Protein AF-A0A2D6XGC0-F1 (afdb_monomer_lite)

Radius of gyration: 31.21 Å; chains: 1; bounding box: 76×70×122 Å

Structure (mmCIF, N/CA/C/O backbone):
data_AF-A0A2D6XGC0-F1
#
_entry.id   AF-A0A2D6XGC0-F1
#
loop_
_atom_site.group_PDB
_atom_site.id
_atom_site.type_symbol
_atom_site.label_atom_id
_atom_site.label_alt_id
_atom_site.label_comp_id
_atom_site.label_asym_id
_atom_site.label_entity_id
_atom_site.label_seq_id
_atom_site.pdbx_PDB_ins_code
_atom_site.Cartn_x
_atom_site.Cartn_y
_atom_site.Cartn_z
_atom_site.occupancy
_atom_site.B_iso_or_equiv
_atom_site.auth_seq_id
_atom_site.auth_comp_id
_atom_site.auth_asym_id
_atom_site.auth_atom_id
_atom_site.pdbx_PDB_model_num
ATOM 1 N N . MET A 1 1 ? 50.510 -50.631 72.182 1.00 45.16 1 MET A N 1
ATOM 2 C CA . MET A 1 1 ? 51.479 -50.352 71.102 1.00 45.16 1 MET A CA 1
ATOM 3 C C . MET A 1 1 ? 50.835 -49.389 70.122 1.00 45.16 1 MET A C 1
ATOM 5 O O . MET A 1 1 ? 49.772 -49.672 69.589 1.00 45.16 1 MET A O 1
ATOM 9 N N . THR A 1 2 ? 51.419 -48.205 70.021 1.00 43.03 2 THR A N 1
ATOM 10 C CA . THR A 1 2 ? 50.972 -47.028 69.273 1.00 43.03 2 THR A CA 1
ATOM 11 C C . THR A 1 2 ? 51.269 -47.186 67.782 1.00 43.03 2 THR A C 1
ATOM 13 O O . THR A 1 2 ? 52.421 -47.356 67.404 1.00 43.03 2 THR A O 1
ATOM 16 N N . THR A 1 3 ? 50.252 -47.081 66.923 1.00 43.62 3 THR A N 1
ATOM 17 C CA . THR A 1 3 ? 50.443 -46.947 65.469 1.00 43.62 3 THR A CA 1
ATOM 18 C C . THR A 1 3 ? 49.833 -45.635 64.992 1.00 43.62 3 THR A C 1
ATOM 20 O O . THR A 1 3 ? 48.620 -45.513 64.808 1.00 43.62 3 THR A O 1
ATOM 23 N N . THR A 1 4 ? 50.692 -44.638 64.816 1.00 44.06 4 THR A N 1
ATOM 24 C CA . THR A 1 4 ? 50.413 -43.355 64.169 1.00 44.06 4 THR A CA 1
ATOM 25 C C . THR A 1 4 ? 50.235 -43.565 62.662 1.00 44.06 4 THR A C 1
ATOM 27 O O . THR A 1 4 ? 51.137 -44.037 61.976 1.00 44.06 4 THR A O 1
ATOM 30 N N . LYS A 1 5 ? 49.057 -43.217 62.129 1.00 50.34 5 LYS A N 1
ATOM 31 C CA . LYS A 1 5 ? 48.794 -43.169 60.682 1.00 50.34 5 LYS A CA 1
ATOM 32 C C . LYS A 1 5 ? 49.251 -41.823 60.119 1.00 50.34 5 LYS A C 1
ATOM 34 O O . LYS A 1 5 ? 48.672 -40.786 60.438 1.00 50.34 5 LYS A O 1
ATOM 39 N N . THR A 1 6 ? 50.257 -41.849 59.254 1.00 49.75 6 THR A N 1
ATOM 40 C CA . THR A 1 6 ? 50.740 -40.693 58.489 1.00 49.75 6 THR A CA 1
ATOM 41 C C . THR A 1 6 ? 49.714 -40.312 57.415 1.00 49.75 6 THR A C 1
ATOM 43 O O . THR A 1 6 ? 49.338 -41.133 56.579 1.00 49.75 6 THR A O 1
ATOM 46 N N . LYS A 1 7 ? 49.225 -39.067 57.441 1.00 52.75 7 LYS A N 1
ATOM 47 C CA . LYS A 1 7 ? 48.278 -38.517 56.457 1.00 52.75 7 LYS A CA 1
ATOM 48 C C . LYS A 1 7 ? 49.059 -38.047 55.223 1.00 52.75 7 LYS A C 1
ATOM 50 O O . LYS A 1 7 ? 49.840 -37.107 55.321 1.00 52.75 7 LYS A O 1
ATOM 55 N N . ALA A 1 8 ? 48.846 -38.681 54.071 1.00 54.97 8 ALA A N 1
ATOM 56 C CA . ALA A 1 8 ? 49.398 -38.225 52.796 1.00 54.97 8 ALA A CA 1
ATOM 57 C C . ALA A 1 8 ? 48.696 -36.931 52.339 1.00 54.97 8 ALA A C 1
ATOM 59 O O . ALA A 1 8 ? 47.469 -36.879 52.226 1.00 54.97 8 ALA A O 1
ATOM 60 N N . THR A 1 9 ? 49.468 -35.877 52.081 1.00 54.06 9 THR A N 1
ATOM 61 C CA . THR A 1 9 ? 48.987 -34.612 51.517 1.00 54.06 9 THR A CA 1
ATOM 62 C C . THR A 1 9 ? 48.781 -34.756 50.009 1.00 54.06 9 THR A C 1
ATOM 64 O O . THR A 1 9 ? 49.693 -35.068 49.250 1.00 54.06 9 THR A O 1
ATOM 67 N N . LYS A 1 10 ? 47.541 -34.540 49.560 1.00 60.25 10 LYS A N 1
ATOM 68 C CA . LYS A 1 10 ? 47.146 -34.577 48.148 1.00 60.25 10 LYS A CA 1
ATOM 69 C C . LYS A 1 10 ? 47.634 -33.290 47.468 1.00 60.25 10 LYS A C 1
ATOM 71 O O . LYS A 1 10 ? 47.170 -32.206 47.818 1.00 60.25 10 LYS A O 1
ATOM 76 N N . ALA A 1 11 ? 48.567 -33.395 46.522 1.00 60.25 11 ALA A N 1
ATOM 77 C CA . ALA A 1 11 ? 49.028 -32.253 45.734 1.00 60.25 11 ALA A CA 1
ATOM 78 C C . ALA A 1 11 ? 47.857 -31.648 44.931 1.00 60.25 11 ALA A C 1
ATOM 80 O O . ALA A 1 11 ? 47.147 -32.359 44.217 1.00 60.25 11 ALA A O 1
ATOM 81 N N . LYS A 1 12 ? 47.630 -30.334 45.069 1.00 62.88 12 LYS A N 1
ATOM 82 C CA . LYS A 1 12 ? 46.646 -29.583 44.272 1.00 62.88 12 LYS A CA 1
ATOM 83 C C . LYS A 1 12 ? 47.135 -29.506 42.824 1.00 62.88 12 LYS A C 1
ATOM 85 O O . LYS A 1 12 ? 48.212 -28.979 42.569 1.00 62.88 12 LYS A O 1
ATOM 90 N N . ALA A 1 13 ? 46.332 -30.010 41.888 1.00 67.31 13 ALA A N 1
ATOM 91 C CA . ALA A 1 13 ? 46.584 -29.862 40.459 1.00 67.31 13 ALA A CA 1
ATOM 92 C C . ALA A 1 13 ? 46.574 -28.375 40.060 1.00 67.31 13 ALA A C 1
ATOM 94 O O . ALA A 1 13 ? 45.700 -27.620 40.492 1.00 67.31 13 ALA A O 1
ATOM 95 N N . ALA A 1 14 ? 47.545 -27.969 39.240 1.00 68.56 14 ALA A N 1
ATOM 96 C CA . ALA A 1 14 ? 47.633 -26.613 38.711 1.00 68.56 14 ALA A CA 1
ATOM 97 C C . ALA A 1 14 ? 46.398 -26.278 37.845 1.00 68.56 14 ALA A C 1
ATOM 99 O O . ALA A 1 14 ? 45.913 -27.146 37.109 1.00 68.56 14 ALA A O 1
ATOM 100 N N . PRO A 1 15 ? 45.870 -25.042 37.912 1.00 67.50 15 PRO A N 1
ATOM 101 C CA . PRO A 1 15 ? 44.736 -24.635 37.094 1.00 67.50 15 PRO A CA 1
ATOM 102 C C . PRO A 1 15 ? 45.113 -24.682 35.609 1.00 67.50 15 PRO A C 1
ATOM 104 O O . PRO A 1 15 ? 46.134 -24.130 35.199 1.00 67.50 15 PRO A O 1
ATOM 107 N N . LYS A 1 16 ? 44.279 -25.347 34.799 1.00 70.06 16 LYS A N 1
ATOM 108 C CA . LYS A 1 16 ? 44.441 -25.374 33.339 1.00 70.06 16 LYS A CA 1
ATOM 109 C C . LYS A 1 16 ? 44.426 -23.937 32.793 1.00 70.06 16 LYS A C 1
ATOM 111 O O . LYS A 1 16 ? 43.600 -23.140 33.250 1.00 70.06 16 LYS A O 1
ATOM 1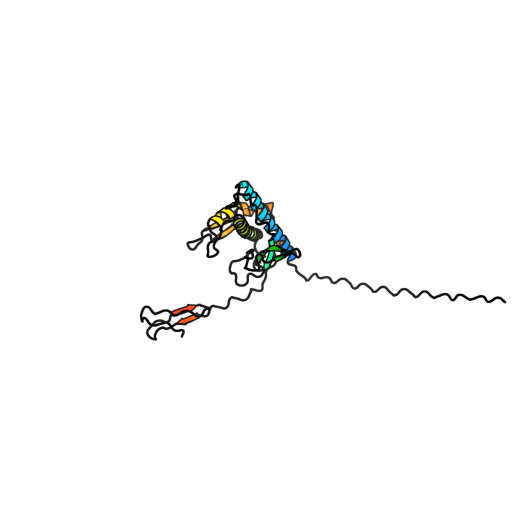16 N N . PRO A 1 17 ? 45.288 -23.599 31.819 1.00 65.81 17 PRO A N 1
ATOM 117 C CA . PRO A 1 17 ? 45.276 -22.280 31.203 1.00 65.81 17 PRO A CA 1
ATOM 118 C C . PRO A 1 17 ? 43.902 -22.030 30.577 1.00 65.81 17 PRO A C 1
ATOM 120 O O . PRO A 1 17 ? 43.392 -22.860 29.822 1.00 65.81 17 PRO A O 1
ATOM 123 N N . LYS A 1 18 ? 43.281 -20.898 30.931 1.00 68.19 18 LYS A N 1
ATOM 124 C CA . LYS A 1 18 ? 42.022 -20.461 30.321 1.00 68.19 18 LYS A CA 1
ATOM 125 C C . LYS A 1 18 ? 42.261 -20.317 28.819 1.00 68.19 18 LYS A C 1
ATOM 127 O O . LYS A 1 18 ? 43.183 -19.608 28.417 1.00 68.19 18 LYS A O 1
ATOM 132 N N . ALA A 1 19 ? 41.456 -21.004 28.010 1.00 72.69 19 ALA A N 1
ATOM 133 C CA . ALA A 1 19 ? 41.487 -20.841 26.564 1.00 72.69 19 ALA A CA 1
ATOM 134 C C . ALA A 1 19 ? 41.319 -19.350 26.240 1.00 72.69 19 ALA A C 1
ATOM 136 O O . ALA A 1 19 ? 40.398 -18.705 26.746 1.00 72.69 19 ALA A O 1
ATOM 137 N N . LYS A 1 20 ? 42.241 -18.795 25.447 1.00 71.56 20 LYS A N 1
ATOM 138 C CA . LYS A 1 20 ? 42.105 -17.438 24.912 1.00 71.56 20 LYS A CA 1
ATOM 139 C C . LYS A 1 20 ? 40.799 -17.409 24.120 1.00 71.56 20 LYS A C 1
ATOM 141 O O . LYS A 1 20 ? 40.641 -18.212 23.203 1.00 71.56 20 LYS A O 1
ATOM 146 N N . ALA A 1 21 ? 39.869 -16.537 24.507 1.00 74.12 21 ALA A N 1
ATOM 147 C CA . ALA A 1 21 ? 38.656 -16.318 23.735 1.00 74.12 21 ALA A CA 1
ATOM 148 C C . ALA A 1 21 ? 39.063 -15.946 22.303 1.00 74.12 21 ALA A C 1
ATOM 150 O O . ALA A 1 21 ? 39.943 -15.102 22.108 1.00 74.12 21 ALA A O 1
ATOM 151 N N . LEU A 1 22 ? 38.482 -16.634 21.321 1.00 74.25 22 LEU A N 1
ATOM 152 C CA . LEU A 1 22 ? 38.643 -16.249 19.926 1.00 74.25 22 LEU A CA 1
ATOM 153 C C . LEU A 1 22 ? 38.037 -14.849 19.754 1.00 74.25 22 LEU A C 1
ATOM 155 O O . LEU A 1 22 ? 37.005 -14.574 20.371 1.00 74.25 22 LEU A O 1
ATOM 159 N N . PRO A 1 23 ? 38.671 -13.961 18.972 1.00 74.31 23 PRO A N 1
ATOM 160 C CA . PRO A 1 23 ? 38.089 -12.660 18.680 1.00 74.31 23 PRO A CA 1
ATOM 161 C C . PRO A 1 23 ? 36.720 -12.863 18.030 1.00 74.31 23 PRO A C 1
ATOM 163 O O . PRO A 1 23 ? 36.556 -13.753 17.190 1.00 74.31 23 PRO A O 1
ATOM 166 N N . GLU A 1 24 ? 35.738 -12.066 18.447 1.00 73.81 24 GLU A N 1
ATOM 167 C CA . GLU A 1 24 ? 34.411 -12.129 17.848 1.00 73.81 24 GLU A CA 1
ATOM 168 C C . GLU A 1 24 ? 34.501 -11.783 16.354 1.00 73.81 24 GLU A C 1
ATOM 170 O O . GLU A 1 24 ? 35.229 -10.858 15.976 1.00 73.81 24 GLU A O 1
ATOM 175 N N . PRO A 1 25 ? 33.810 -12.535 15.483 1.00 73.25 25 PRO A N 1
ATOM 176 C CA . PRO A 1 25 ? 33.772 -12.220 14.066 1.00 73.25 25 PRO A CA 1
ATOM 177 C C . PRO A 1 25 ? 33.086 -10.867 13.851 1.00 73.25 25 PRO A C 1
ATOM 179 O O . PRO A 1 25 ? 31.955 -10.652 14.280 1.00 73.25 25 PRO A O 1
ATOM 182 N N . VAL A 1 26 ? 33.779 -9.965 13.159 1.00 69.81 26 VAL A N 1
ATOM 183 C CA . VAL A 1 26 ? 33.237 -8.677 12.717 1.00 69.81 26 VAL A CA 1
ATOM 184 C C . VAL A 1 26 ? 32.513 -8.898 11.384 1.00 69.81 26 VAL A C 1
ATOM 186 O O . VAL A 1 26 ? 33.123 -9.350 10.416 1.00 69.81 26 VAL A O 1
ATOM 189 N N . PHE A 1 27 ? 31.208 -8.617 11.337 1.00 67.06 27 PHE A N 1
ATOM 190 C CA . PHE A 1 27 ? 30.322 -8.885 10.191 1.00 67.06 27 PHE A CA 1
ATOM 191 C C . PHE A 1 27 ? 29.995 -7.627 9.361 1.00 67.06 27 PHE A C 1
ATOM 193 O O . PHE A 1 27 ? 28.887 -7.493 8.841 1.00 67.06 27 PHE A O 1
ATOM 200 N N . ASP A 1 28 ? 30.948 -6.706 9.197 1.00 71.69 28 ASP A N 1
ATOM 201 C CA . ASP A 1 28 ? 30.733 -5.400 8.537 1.00 71.69 28 ASP A CA 1
ATOM 202 C C . ASP A 1 28 ? 30.390 -5.486 7.031 1.00 71.69 28 ASP A C 1
ATOM 204 O O . ASP A 1 28 ? 30.170 -4.473 6.372 1.00 71.69 28 ASP A O 1
ATOM 208 N N . ASN A 1 29 ? 30.332 -6.690 6.455 1.00 77.12 29 ASN A N 1
ATOM 209 C CA . ASN A 1 29 ? 30.007 -6.937 5.050 1.00 77.12 29 ASN A CA 1
ATOM 210 C C . ASN A 1 29 ? 28.587 -7.493 4.818 1.00 77.12 29 ASN A C 1
ATOM 212 O O . ASN A 1 29 ? 28.267 -7.877 3.690 1.00 77.12 29 ASN A O 1
ATOM 216 N N . ILE A 1 30 ? 27.741 -7.557 5.852 1.00 80.25 30 ILE A N 1
ATOM 217 C CA . ILE A 1 30 ? 26.352 -8.020 5.742 1.00 80.25 30 ILE A CA 1
ATOM 218 C C . ILE A 1 30 ? 25.408 -6.814 5.735 1.00 80.25 30 ILE A C 1
ATOM 220 O O . ILE A 1 30 ? 25.328 -6.063 6.702 1.00 80.25 30 ILE A O 1
ATOM 224 N N . ALA A 1 31 ? 24.641 -6.658 4.656 1.00 83.75 31 ALA A N 1
ATOM 225 C CA . ALA A 1 31 ? 23.538 -5.701 4.595 1.00 83.75 31 ALA A CA 1
ATOM 226 C C . ALA A 1 31 ? 22.222 -6.352 5.051 1.00 83.75 31 ALA A C 1
ATOM 228 O O . ALA A 1 31 ? 21.993 -7.542 4.823 1.00 83.75 31 ALA A O 1
ATOM 229 N N . SER A 1 32 ? 21.335 -5.560 5.656 1.00 87.88 32 SER A N 1
ATOM 230 C CA . SER A 1 32 ? 20.034 -6.013 6.156 1.00 87.88 32 SER A CA 1
ATOM 231 C C . SER A 1 32 ? 18.905 -5.147 5.609 1.00 87.88 32 SER A C 1
ATOM 233 O O . SER A 1 32 ? 19.034 -3.931 5.523 1.00 87.88 32 SER A O 1
ATOM 235 N N . LEU A 1 33 ? 17.770 -5.775 5.293 1.00 90.88 33 LEU A N 1
ATOM 236 C CA . LEU A 1 33 ? 16.530 -5.068 4.962 1.00 90.88 33 LEU A CA 1
ATOM 237 C C . LEU A 1 33 ? 15.744 -4.629 6.205 1.00 90.88 33 LEU A C 1
ATOM 239 O O . LEU A 1 33 ? 14.710 -3.986 6.053 1.00 90.88 33 LEU A O 1
ATOM 243 N N . ALA A 1 34 ? 16.197 -4.959 7.420 1.00 92.38 34 ALA A N 1
ATOM 244 C CA . ALA A 1 34 ? 15.493 -4.587 8.649 1.00 92.38 34 ALA A CA 1
ATOM 245 C C . ALA A 1 34 ? 15.197 -3.074 8.743 1.00 92.38 34 ALA A C 1
ATOM 247 O O . ALA A 1 34 ? 14.039 -2.738 8.981 1.00 92.38 34 ALA A O 1
ATOM 248 N N . PRO A 1 35 ? 16.139 -2.156 8.432 1.00 92.88 35 PRO A N 1
ATOM 249 C CA . PRO A 1 35 ? 15.834 -0.724 8.437 1.00 92.88 35 PRO A CA 1
ATOM 250 C C . PRO A 1 35 ? 14.732 -0.336 7.440 1.00 92.88 35 PRO A C 1
ATOM 252 O O . PRO A 1 35 ? 13.864 0.471 7.767 1.00 92.88 35 PRO A O 1
ATOM 255 N N . ALA A 1 36 ? 14.722 -0.943 6.247 1.00 93.56 36 ALA A N 1
ATOM 256 C CA . ALA A 1 36 ? 13.680 -0.712 5.247 1.00 93.56 36 ALA A CA 1
ATOM 257 C C . ALA A 1 36 ? 12.311 -1.200 5.741 1.00 93.56 36 ALA A C 1
ATOM 259 O O . ALA A 1 36 ? 11.305 -0.514 5.570 1.00 93.56 36 ALA A O 1
ATOM 260 N N . HIS A 1 37 ? 12.271 -2.369 6.388 1.00 94.69 37 HIS A N 1
ATOM 261 C CA . HIS A 1 37 ? 11.054 -2.889 7.008 1.00 94.69 37 HIS A CA 1
ATOM 262 C C . HIS A 1 37 ? 10.530 -1.963 8.109 1.00 94.69 37 HIS A C 1
ATOM 264 O O . HIS A 1 37 ? 9.334 -1.679 8.120 1.00 94.69 37 HIS A O 1
ATOM 270 N N . ASP A 1 38 ? 11.397 -1.460 8.990 1.00 95.50 38 ASP A N 1
ATOM 271 C CA . ASP A 1 38 ? 11.002 -0.541 10.064 1.00 95.50 38 ASP A CA 1
ATOM 272 C C . ASP A 1 38 ? 10.386 0.748 9.508 1.00 95.50 38 ASP A C 1
ATOM 274 O O . ASP A 1 38 ? 9.372 1.238 10.016 1.00 95.50 38 ASP A O 1
ATOM 278 N N . GLU A 1 39 ? 10.963 1.280 8.430 1.00 96.44 39 GLU A N 1
ATOM 279 C CA . GLU A 1 39 ? 10.442 2.482 7.786 1.00 96.44 39 GLU A CA 1
ATOM 280 C C . GLU A 1 39 ? 9.096 2.220 7.094 1.00 96.44 39 GLU A C 1
ATOM 282 O O . GLU A 1 39 ? 8.159 3.001 7.252 1.00 96.44 39 GLU A O 1
ATOM 287 N N . ILE A 1 40 ? 8.936 1.075 6.425 1.00 96.38 40 ILE A N 1
ATOM 288 C CA . ILE A 1 40 ? 7.647 0.653 5.857 1.00 96.38 40 ILE A CA 1
ATOM 289 C C . ILE A 1 40 ? 6.581 0.488 6.955 1.00 96.38 40 ILE A C 1
ATOM 291 O O . ILE A 1 40 ? 5.438 0.912 6.775 1.00 96.38 40 ILE A O 1
ATOM 295 N N . VAL A 1 41 ? 6.931 -0.086 8.113 1.00 96.94 41 VAL A N 1
ATOM 296 C CA . VAL A 1 41 ? 6.016 -0.183 9.266 1.00 96.94 41 VAL A CA 1
ATOM 297 C C . VAL A 1 41 ? 5.568 1.209 9.714 1.00 96.94 41 VAL A C 1
ATOM 299 O O . VAL A 1 41 ? 4.377 1.411 9.968 1.00 96.94 41 VAL A O 1
ATOM 302 N N . ARG A 1 42 ? 6.487 2.182 9.789 1.00 97.69 42 ARG A N 1
ATOM 303 C CA . ARG A 1 42 ? 6.136 3.577 10.095 1.00 97.69 42 ARG A CA 1
ATOM 304 C C . ARG A 1 42 ? 5.175 4.158 9.053 1.00 97.69 42 ARG A C 1
ATOM 306 O O . ARG A 1 42 ? 4.197 4.784 9.453 1.00 97.69 42 ARG A O 1
ATOM 313 N N . MET A 1 43 ? 5.402 3.926 7.758 1.00 97.44 43 MET A N 1
ATOM 314 C CA . MET A 1 43 ? 4.518 4.415 6.685 1.00 97.44 43 MET A CA 1
ATOM 315 C C . MET A 1 43 ? 3.101 3.851 6.798 1.00 97.44 43 MET A C 1
ATOM 317 O O . MET A 1 43 ? 2.128 4.591 6.674 1.00 97.44 43 MET A O 1
ATOM 321 N N . ILE A 1 44 ? 2.972 2.550 7.071 1.00 96.62 44 ILE A N 1
ATOM 322 C CA . ILE A 1 44 ? 1.667 1.900 7.252 1.00 96.62 44 ILE A CA 1
ATOM 323 C C . ILE A 1 44 ? 0.942 2.487 8.470 1.00 96.62 44 ILE A C 1
ATOM 325 O O . ILE A 1 44 ? -0.247 2.779 8.394 1.00 96.62 44 ILE A O 1
ATOM 329 N N . ARG A 1 45 ? 1.649 2.716 9.585 1.00 96.06 45 ARG A N 1
ATOM 330 C CA . ARG A 1 45 ? 1.067 3.372 10.769 1.00 96.06 45 ARG A CA 1
ATOM 331 C C . ARG A 1 45 ? 0.595 4.789 10.466 1.00 96.06 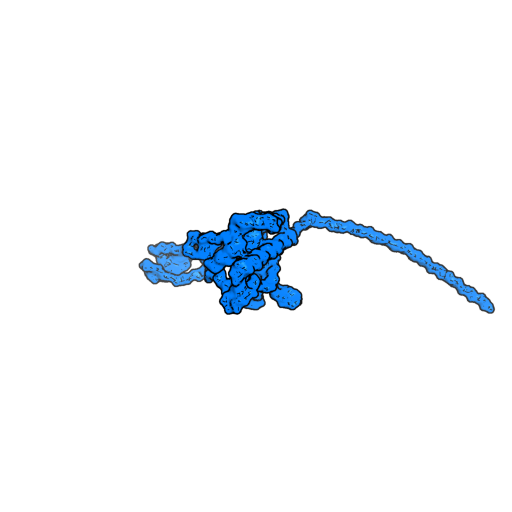45 ARG A C 1
ATOM 333 O O . ARG A 1 45 ? -0.494 5.156 10.885 1.00 96.06 45 ARG A O 1
ATOM 340 N N . PHE A 1 46 ? 1.386 5.560 9.722 1.00 97.69 46 PHE A N 1
ATOM 341 C CA . PHE A 1 46 ? 0.990 6.897 9.289 1.00 97.69 46 PHE A CA 1
ATOM 342 C C . PHE A 1 46 ? -0.281 6.856 8.432 1.00 97.69 46 PHE A C 1
ATOM 344 O O . PHE A 1 46 ? -1.209 7.616 8.681 1.00 97.69 46 PHE A O 1
ATOM 351 N N . ALA A 1 47 ? -0.380 5.910 7.495 1.00 96.81 47 ALA A N 1
ATOM 352 C CA . ALA A 1 47 ? -1.596 5.714 6.711 1.00 96.81 47 ALA A CA 1
ATOM 353 C C . ALA A 1 47 ? -2.827 5.393 7.582 1.00 96.81 47 ALA A C 1
ATOM 355 O O . ALA A 1 47 ? -3.911 5.896 7.300 1.00 96.81 47 ALA A O 1
ATOM 356 N N . TYR A 1 48 ? -2.673 4.613 8.656 1.00 94.88 48 TYR A N 1
ATOM 357 C CA . TYR A 1 48 ? -3.770 4.341 9.592 1.00 94.88 48 TYR A CA 1
ATOM 358 C C . TYR A 1 48 ? -4.183 5.553 10.431 1.00 94.88 48 TYR A C 1
ATOM 360 O O . TYR A 1 48 ? -5.373 5.728 10.676 1.00 94.88 48 TYR A O 1
ATOM 368 N N . ILE A 1 49 ? -3.243 6.427 10.800 1.00 95.19 49 ILE A N 1
ATOM 369 C CA . ILE A 1 49 ? -3.572 7.713 11.438 1.00 95.19 49 ILE A CA 1
ATOM 370 C C . ILE A 1 49 ? -4.466 8.543 10.505 1.00 95.19 49 ILE A C 1
ATOM 372 O O . ILE A 1 49 ? -5.502 9.043 10.934 1.00 95.19 49 ILE A O 1
ATOM 376 N N . LEU A 1 50 ? -4.130 8.615 9.210 1.00 96.19 50 LEU A N 1
ATOM 377 C CA . LEU A 1 50 ? -4.964 9.315 8.224 1.00 96.19 50 LEU A CA 1
ATOM 378 C C . LEU A 1 50 ? -6.362 8.691 8.092 1.00 96.19 50 LEU A C 1
ATOM 380 O O . LEU A 1 50 ? -7.342 9.415 7.936 1.00 96.19 50 LEU A O 1
ATOM 384 N N . VAL A 1 51 ? -6.468 7.359 8.156 1.00 94.94 51 VAL A N 1
ATOM 385 C CA . VAL A 1 51 ? -7.762 6.654 8.157 1.00 94.94 51 VAL A CA 1
ATOM 386 C C . VAL A 1 51 ? -8.595 7.026 9.380 1.00 94.94 51 VAL A C 1
ATOM 388 O O . VAL A 1 51 ? -9.791 7.282 9.238 1.00 94.94 51 VAL A O 1
ATOM 391 N N . GLU A 1 52 ? -7.996 7.058 10.569 1.00 92.50 52 GLU A N 1
ATOM 392 C CA . GLU A 1 52 ? -8.691 7.419 11.807 1.00 92.50 52 GLU A CA 1
ATOM 393 C C . GLU A 1 52 ? -9.203 8.863 11.751 1.00 92.50 52 GLU A C 1
ATOM 395 O O . GLU A 1 52 ? -10.403 9.099 11.919 1.00 92.50 52 GLU A O 1
ATOM 400 N N . GLU A 1 53 ? -8.333 9.807 11.389 1.00 94.38 53 GLU A N 1
ATOM 401 C CA . GLU A 1 53 ? -8.690 11.217 11.218 1.00 94.38 53 GLU A CA 1
ATOM 402 C C . GLU A 1 53 ? -9.808 11.409 10.187 1.00 94.38 53 GLU A C 1
ATOM 404 O O . GLU A 1 53 ? -10.780 12.120 10.445 1.00 94.38 53 GLU A O 1
ATOM 409 N N . ALA A 1 54 ? -9.707 10.751 9.028 1.00 94.44 54 ALA A N 1
ATOM 410 C CA . ALA A 1 54 ? -10.723 10.818 7.984 1.00 94.44 54 ALA A CA 1
ATOM 411 C C . ALA A 1 54 ? -12.050 10.182 8.424 1.00 94.44 54 ALA A C 1
ATOM 413 O O . ALA A 1 54 ? -13.122 10.700 8.099 1.00 94.44 54 ALA A O 1
ATOM 414 N N . THR A 1 55 ? -11.992 9.069 9.163 1.00 91.62 55 THR A N 1
ATOM 415 C CA . THR A 1 55 ? -13.179 8.398 9.708 1.00 91.62 55 THR A CA 1
ATOM 416 C C . THR A 1 55 ? -13.941 9.331 10.637 1.00 91.62 55 THR A C 1
ATOM 418 O O . THR A 1 55 ? -15.165 9.436 10.519 1.00 91.62 55 THR A O 1
ATOM 421 N N . ASP A 1 56 ? -13.229 10.036 11.512 1.00 91.00 56 ASP A N 1
ATOM 422 C CA . ASP A 1 56 ? -13.830 10.952 12.475 1.00 91.00 56 ASP A CA 1
ATOM 423 C C . ASP A 1 56 ? -14.324 12.237 11.808 1.00 91.00 56 ASP A C 1
ATOM 425 O O . ASP A 1 56 ? -15.481 12.622 11.999 1.00 91.00 56 ASP A O 1
ATOM 429 N N . LEU A 1 57 ? -13.504 12.851 10.950 1.00 94.25 57 LEU A N 1
ATOM 430 C CA . LEU A 1 57 ? -13.849 14.081 10.235 1.00 94.25 57 LEU A CA 1
ATOM 431 C C . LEU A 1 57 ? -15.100 13.918 9.362 1.00 94.25 57 LEU A C 1
ATOM 433 O O . LEU A 1 57 ? -15.931 14.824 9.281 1.00 94.25 57 LEU A O 1
ATOM 437 N N . HIS A 1 58 ? -15.243 12.767 8.703 1.00 91.56 58 HIS A N 1
ATOM 438 C CA . HIS A 1 58 ? -16.351 12.497 7.788 1.00 91.56 58 HIS A CA 1
ATOM 439 C C . HIS A 1 58 ? -17.451 11.614 8.394 1.00 91.56 58 HIS A C 1
ATOM 441 O O . HIS A 1 58 ? -18.380 11.238 7.674 1.00 91.56 58 HIS A O 1
ATOM 447 N N . ASN A 1 59 ? -17.375 11.300 9.696 1.00 89.75 59 ASN A N 1
ATOM 448 C CA . ASN A 1 59 ? -18.325 10.441 10.416 1.00 89.75 59 ASN A CA 1
ATOM 449 C C . ASN A 1 59 ? -18.621 9.131 9.656 1.00 89.75 59 ASN A C 1
ATOM 451 O O . ASN A 1 59 ? -19.778 8.750 9.436 1.00 89.75 59 ASN A O 1
ATOM 455 N N . ILE A 1 60 ? -17.560 8.476 9.180 1.00 88.81 60 ILE A N 1
ATOM 456 C CA . ILE A 1 60 ? -17.658 7.310 8.303 1.00 88.81 60 ILE A CA 1
ATOM 457 C C . ILE A 1 60 ? -18.097 6.092 9.116 1.00 88.81 60 ILE A C 1
ATOM 459 O O . ILE A 1 60 ? -17.576 5.794 10.190 1.00 88.81 60 ILE A O 1
ATOM 463 N N . LYS A 1 61 ? -19.073 5.368 8.569 1.00 85.88 61 LYS A N 1
ATOM 464 C CA . LYS A 1 61 ? -19.654 4.159 9.153 1.00 85.88 61 LYS A CA 1
ATOM 465 C C . LYS A 1 61 ? -19.622 3.026 8.138 1.00 85.88 61 LYS A C 1
ATOM 467 O O . LYS A 1 61 ? -19.606 3.264 6.929 1.00 85.88 61 LYS A O 1
ATOM 472 N N . HIS A 1 62 ? -19.628 1.796 8.632 1.00 85.75 62 HIS A N 1
ATOM 473 C CA . HIS A 1 62 ? -19.720 0.607 7.796 1.00 85.75 62 HIS A CA 1
ATOM 474 C C . HIS A 1 62 ? -21.029 0.623 6.990 1.00 85.75 62 HIS A C 1
ATOM 476 O O . HIS A 1 62 ? -22.102 0.844 7.553 1.00 85.75 62 HIS A O 1
ATOM 482 N N . HIS A 1 63 ? -20.961 0.334 5.685 1.00 77.69 63 HIS A N 1
ATOM 483 C CA . HIS A 1 63 ? -22.097 0.512 4.761 1.00 77.69 63 HIS A CA 1
ATOM 484 C C . HIS A 1 63 ? -23.288 -0.397 5.060 1.00 77.69 63 HIS A C 1
ATOM 486 O O . HIS A 1 63 ? -24.429 -0.008 4.842 1.00 77.69 63 HIS A O 1
ATOM 492 N N . VAL A 1 64 ? -23.024 -1.603 5.568 1.00 77.06 64 VAL A N 1
ATOM 493 C CA . VAL A 1 64 ? -24.071 -2.570 5.940 1.00 77.06 64 VAL A CA 1
ATOM 494 C C . VAL A 1 64 ? -24.549 -2.411 7.387 1.00 77.06 64 VAL A C 1
ATOM 496 O O . VAL A 1 64 ? -25.748 -2.330 7.620 1.00 77.06 64 VAL A O 1
ATOM 499 N N . THR A 1 65 ? -23.642 -2.390 8.371 1.00 80.81 65 THR A N 1
ATOM 500 C CA . THR A 1 65 ? -24.020 -2.427 9.795 1.00 80.81 65 THR A CA 1
ATOM 501 C C . THR A 1 65 ? -24.327 -1.053 10.389 1.00 80.81 65 THR A C 1
ATOM 503 O O . THR A 1 65 ? -24.963 -0.975 11.434 1.00 80.81 65 THR A O 1
ATOM 506 N N . GLY A 1 66 ? -23.878 0.039 9.760 1.00 77.88 66 GLY A N 1
ATOM 507 C CA . GLY A 1 66 ? -24.012 1.394 10.305 1.00 77.88 66 GLY A CA 1
ATOM 508 C C . GLY A 1 66 ? -23.134 1.669 11.533 1.00 77.88 66 GLY A C 1
ATOM 509 O O . GLY A 1 66 ? -23.219 2.749 12.120 1.00 77.88 66 GLY A O 1
ATOM 510 N N . GLU A 1 67 ? -22.280 0.723 11.925 1.00 80.25 67 GLU A N 1
ATOM 511 C CA . GLU A 1 67 ? -21.356 0.874 13.047 1.00 80.25 67 GLU A CA 1
ATOM 512 C C . GLU A 1 67 ? -20.112 1.668 12.639 1.00 80.25 67 GLU A C 1
ATOM 514 O O . GLU A 1 67 ? -19.697 1.666 11.474 1.00 80.25 67 GLU A O 1
ATOM 519 N N . ARG A 1 68 ? -19.481 2.336 13.611 1.00 76.44 68 ARG A N 1
ATOM 520 C CA . ARG A 1 68 ? -18.159 2.937 13.409 1.00 76.44 68 ARG A CA 1
ATOM 521 C C . ARG A 1 68 ? -17.137 1.806 13.297 1.00 76.44 68 ARG A C 1
ATOM 523 O O . ARG A 1 68 ? -16.798 1.174 14.294 1.00 76.44 68 ARG A O 1
ATOM 530 N N . VAL A 1 69 ? -16.653 1.565 12.083 1.00 72.31 69 VAL A N 1
ATOM 531 C CA . VAL A 1 69 ? -15.591 0.595 11.801 1.00 72.31 69 VAL A CA 1
ATOM 532 C C . VAL A 1 69 ? -14.381 1.373 11.318 1.00 72.31 69 VAL A C 1
ATOM 534 O O . VAL A 1 69 ? -14.398 1.932 10.227 1.00 72.31 69 VAL A O 1
ATOM 537 N N . LEU A 1 70 ? -13.355 1.432 12.166 1.00 60.53 70 LEU A N 1
ATOM 538 C CA . LEU A 1 70 ? -12.105 2.122 11.854 1.00 60.53 70 LEU A CA 1
ATOM 539 C C . LEU A 1 70 ? -11.281 1.345 10.826 1.00 60.53 70 LEU A C 1
ATOM 541 O O . LEU A 1 70 ? -10.778 1.921 9.873 1.00 60.53 70 LEU A O 1
ATOM 545 N N . GLU A 1 71 ? -11.192 0.025 10.980 1.00 64.38 71 GLU A N 1
ATOM 546 C CA . GLU A 1 71 ? -10.392 -0.824 10.105 1.00 64.38 71 GLU A CA 1
ATOM 547 C C . GLU A 1 71 ? -10.678 -2.310 10.334 1.00 64.38 71 GLU A C 1
ATOM 549 O O . GLU A 1 71 ? -11.242 -2.733 11.348 1.00 64.38 71 GLU A O 1
ATOM 554 N N . ASP A 1 72 ? -10.235 -3.122 9.378 1.00 71.56 72 ASP A N 1
ATOM 555 C CA . ASP A 1 72 ? -10.067 -4.554 9.569 1.00 71.56 72 ASP A CA 1
ATOM 556 C C . ASP A 1 72 ? -8.939 -4.785 10.585 1.00 71.56 72 ASP A C 1
ATOM 558 O O . ASP A 1 72 ? -7.769 -4.604 10.250 1.00 71.56 72 ASP A O 1
ATOM 562 N N . LYS A 1 73 ? -9.308 -5.225 11.798 1.00 72.56 73 LYS A N 1
ATOM 563 C CA . LYS A 1 73 ? -8.425 -5.425 12.967 1.00 72.56 73 LYS A CA 1
ATOM 564 C C . LYS A 1 73 ? -7.257 -6.392 12.744 1.00 72.56 73 LYS A C 1
ATOM 566 O O . LYS A 1 73 ? -6.405 -6.531 13.621 1.00 72.56 73 LYS A O 1
ATOM 571 N N . ARG A 1 74 ? -7.215 -7.105 11.614 1.00 83.31 74 ARG A N 1
ATOM 572 C CA . ARG A 1 74 ? -6.082 -7.971 11.270 1.00 83.31 74 ARG A CA 1
ATOM 573 C C . ARG A 1 74 ? -4.814 -7.141 11.141 1.00 83.31 74 ARG A C 1
ATOM 575 O O . ARG A 1 74 ? -4.727 -6.273 10.266 1.00 83.31 74 ARG A O 1
ATOM 582 N N . ARG A 1 75 ? -3.810 -7.475 11.955 1.00 88.38 75 ARG A N 1
ATOM 583 C CA . ARG A 1 75 ? -2.484 -6.860 11.869 1.00 88.38 75 ARG A CA 1
ATOM 584 C C . ARG A 1 75 ? -1.871 -7.113 10.494 1.00 88.38 75 ARG A C 1
ATOM 586 O O . ARG A 1 75 ? -2.061 -8.172 9.889 1.00 88.38 75 ARG A O 1
ATOM 593 N N . VAL A 1 76 ? -1.118 -6.124 10.025 1.00 91.56 76 VAL A N 1
ATOM 594 C CA . VAL A 1 76 ? -0.442 -6.164 8.729 1.00 91.56 76 VAL A CA 1
ATOM 595 C C . VAL A 1 76 ? 1.016 -6.566 8.909 1.00 91.56 76 VAL A C 1
ATOM 597 O O . VAL A 1 76 ? 1.715 -6.023 9.763 1.00 91.56 76 VAL A O 1
ATOM 600 N N . VAL A 1 77 ? 1.474 -7.501 8.081 1.00 93.19 77 VAL A N 1
ATOM 601 C CA . VAL A 1 77 ? 2.869 -7.936 7.984 1.00 93.19 77 VAL A CA 1
ATOM 602 C C . VAL A 1 77 ? 3.455 -7.353 6.697 1.00 93.19 77 VAL A C 1
ATOM 604 O O . VAL A 1 77 ? 3.133 -7.843 5.609 1.00 93.19 77 VAL A O 1
ATOM 607 N N . PRO A 1 78 ? 4.289 -6.299 6.779 1.00 95.06 78 PRO A N 1
ATOM 608 C CA . PRO A 1 78 ? 4.946 -5.763 5.603 1.00 95.06 78 PRO A CA 1
ATOM 609 C C . PRO A 1 78 ? 6.043 -6.708 5.125 1.0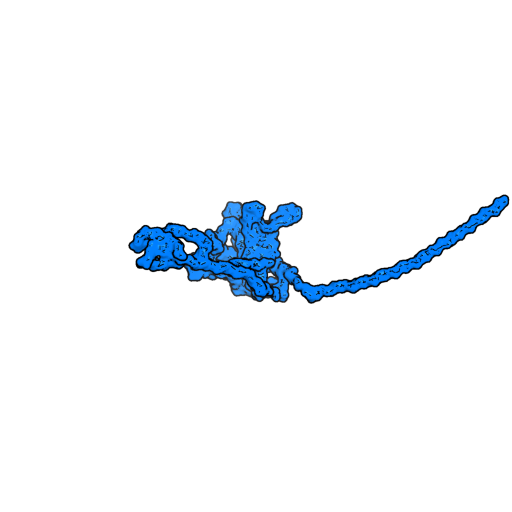0 95.06 78 PRO A C 1
ATOM 611 O O . PRO A 1 78 ? 6.933 -7.092 5.887 1.00 95.06 78 PRO A O 1
ATOM 614 N N . THR A 1 79 ? 6.018 -7.041 3.841 1.00 93.50 79 THR A N 1
ATOM 615 C CA . THR A 1 79 ? 7.054 -7.852 3.200 1.00 93.50 79 THR A CA 1
ATOM 616 C C . THR A 1 79 ? 7.703 -7.095 2.053 1.00 93.50 79 THR A C 1
ATOM 618 O O . THR A 1 79 ? 7.077 -6.261 1.408 1.00 93.50 79 THR A O 1
ATOM 621 N N . ILE A 1 80 ? 8.975 -7.381 1.784 1.00 91.88 80 ILE A N 1
ATOM 622 C CA . ILE A 1 80 ? 9.687 -6.855 0.618 1.00 91.88 80 ILE A CA 1
ATOM 623 C C . ILE A 1 80 ? 9.875 -8.020 -0.348 1.00 91.88 80 ILE A C 1
ATOM 625 O O . ILE A 1 80 ? 10.634 -8.954 -0.084 1.00 91.88 80 ILE A O 1
ATOM 629 N N . GLN A 1 81 ? 9.170 -7.974 -1.473 1.00 88.88 81 GLN A N 1
ATOM 630 C CA . GLN A 1 81 ? 9.109 -9.064 -2.440 1.00 88.88 81 GLN A CA 1
ATOM 631 C C . GLN A 1 81 ? 9.463 -8.571 -3.838 1.00 88.88 81 GLN A C 1
ATOM 633 O O . GLN A 1 81 ? 9.212 -7.432 -4.215 1.00 88.88 81 GLN A O 1
ATOM 638 N N . THR A 1 82 ? 10.025 -9.449 -4.661 1.00 85.75 82 THR A N 1
ATOM 639 C CA . THR A 1 82 ? 10.159 -9.166 -6.092 1.00 85.75 82 THR A CA 1
ATOM 640 C C . THR A 1 82 ? 8.784 -9.180 -6.748 1.00 85.75 82 THR A C 1
ATOM 642 O O . THR A 1 82 ? 8.075 -10.184 -6.670 1.00 85.75 82 THR A O 1
ATOM 645 N N . LYS A 1 83 ? 8.428 -8.121 -7.485 1.00 80.06 83 LYS A N 1
ATOM 646 C CA . LYS A 1 83 ? 7.112 -8.043 -8.156 1.00 80.06 83 LYS A CA 1
ATOM 647 C C . LYS A 1 83 ? 6.901 -9.092 -9.256 1.00 80.06 83 LYS A C 1
ATOM 649 O O . LYS A 1 83 ? 5.787 -9.299 -9.741 1.00 80.06 83 LYS A O 1
ATOM 654 N N . GLY A 1 84 ? 7.964 -9.777 -9.681 1.00 79.00 84 GLY A N 1
ATOM 655 C CA . GLY A 1 84 ? 7.885 -10.860 -10.655 1.00 79.00 84 GLY A CA 1
ATOM 656 C C . GLY A 1 84 ? 7.334 -10.379 -11.998 1.00 79.00 84 GLY A C 1
ATOM 657 O O . GLY A 1 84 ? 7.886 -9.480 -12.629 1.00 79.00 84 GLY A O 1
ATOM 658 N N . LYS A 1 85 ? 6.223 -10.985 -12.437 1.00 69.75 85 LYS A N 1
ATOM 659 C CA . LYS A 1 85 ? 5.517 -10.617 -13.679 1.00 69.75 85 LYS A CA 1
ATOM 660 C C . LYS A 1 85 ? 4.504 -9.480 -13.496 1.00 69.75 85 LYS A C 1
ATOM 662 O O . LYS A 1 85 ? 3.897 -9.074 -14.486 1.00 69.75 85 LYS A O 1
ATOM 667 N N . ARG A 1 86 ? 4.287 -8.993 -12.269 1.00 72.25 86 ARG A N 1
ATOM 668 C CA . ARG A 1 86 ? 3.323 -7.924 -11.987 1.00 72.25 86 ARG A CA 1
ATOM 669 C C . ARG A 1 86 ? 3.887 -6.605 -12.511 1.00 72.25 86 ARG A C 1
ATOM 671 O O . ARG A 1 86 ? 4.765 -5.987 -11.913 1.00 72.25 86 ARG A O 1
ATOM 678 N N . SER A 1 87 ? 3.444 -6.199 -13.696 1.00 66.06 87 SER A N 1
ATOM 679 C CA . SER A 1 87 ? 3.805 -4.903 -14.263 1.00 66.06 87 SER A CA 1
ATOM 680 C C . SER A 1 87 ? 3.041 -3.800 -13.540 1.00 66.06 87 SER A C 1
ATOM 682 O O . SER A 1 87 ? 1.825 -3.902 -13.432 1.00 66.06 87 SER A O 1
ATOM 684 N N . ARG A 1 88 ? 3.733 -2.727 -13.132 1.00 72.12 88 ARG A N 1
ATOM 685 C CA . ARG A 1 88 ? 3.132 -1.531 -12.505 1.00 72.12 88 ARG A CA 1
ATOM 686 C C . ARG A 1 88 ? 2.446 -1.774 -11.146 1.00 72.12 88 ARG A C 1
ATOM 688 O O . ARG A 1 88 ? 1.720 -0.903 -10.693 1.00 72.12 88 ARG A O 1
ATOM 695 N N . CYS A 1 89 ? 2.706 -2.908 -10.488 1.00 82.62 89 CYS A N 1
ATOM 696 C CA . CYS A 1 89 ? 2.334 -3.139 -9.088 1.00 82.62 89 CYS A CA 1
ATOM 697 C C . CYS A 1 89 ? 3.572 -2.935 -8.216 1.00 82.62 89 CYS A C 1
ATOM 699 O O . CYS A 1 89 ? 4.557 -3.666 -8.364 1.00 82.62 89 CYS A O 1
ATOM 701 N N . TYR A 1 90 ? 3.524 -1.924 -7.358 1.00 88.94 90 TYR A N 1
ATOM 702 C CA . TYR A 1 90 ? 4.652 -1.498 -6.529 1.00 88.94 90 TYR A CA 1
ATOM 703 C C . TYR A 1 90 ? 4.439 -1.791 -5.044 1.00 88.94 90 TYR A C 1
ATOM 705 O O . TYR A 1 90 ? 5.409 -2.010 -4.325 1.00 88.94 90 TYR A O 1
ATOM 713 N N . ALA A 1 91 ? 3.182 -1.897 -4.627 1.00 92.00 91 ALA A N 1
ATOM 714 C CA . ALA A 1 91 ? 2.754 -2.557 -3.410 1.00 92.00 91 ALA A CA 1
ATOM 715 C C . ALA A 1 91 ? 1.473 -3.358 -3.711 1.00 92.00 91 ALA A C 1
ATOM 717 O O . ALA A 1 91 ? 0.922 -3.227 -4.810 1.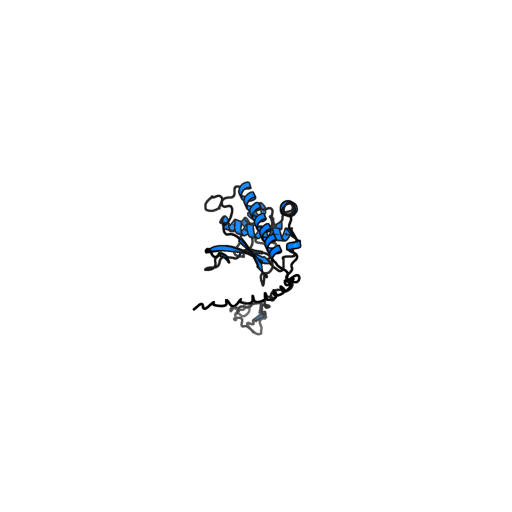00 92.00 91 ALA A O 1
ATOM 718 N N . TRP A 1 92 ? 1.094 -4.276 -2.822 1.00 91.69 92 TRP A N 1
ATOM 719 C CA . TRP A 1 92 ? -0.195 -4.975 -2.854 1.00 91.69 92 TRP A CA 1
ATOM 720 C C . TRP A 1 92 ? -0.481 -5.659 -1.515 1.00 91.69 92 TRP A C 1
ATOM 722 O O . TRP A 1 92 ? 0.427 -6.198 -0.877 1.00 91.69 92 TRP A O 1
ATOM 732 N N . PHE A 1 93 ? -1.751 -5.742 -1.129 1.00 90.25 93 PHE A N 1
ATOM 733 C CA . PHE A 1 93 ? -2.185 -6.713 -0.122 1.00 90.25 93 PHE A CA 1
ATOM 734 C C . PHE A 1 93 ? -2.257 -8.135 -0.698 1.00 90.25 93 PHE A C 1
ATOM 736 O O . PHE A 1 93 ? -2.551 -8.333 -1.880 1.00 90.25 93 PHE A O 1
ATOM 743 N N . SER A 1 94 ? -1.998 -9.151 0.128 1.00 82.06 94 SER A N 1
ATOM 744 C CA . SER A 1 94 ? -2.329 -10.530 -0.234 1.00 82.06 94 SER A CA 1
ATOM 745 C C . SER A 1 94 ? -3.845 -10.699 -0.338 1.00 82.06 94 SER A C 1
ATOM 747 O O . SER A 1 94 ? -4.606 -10.342 0.569 1.00 82.06 94 SER A O 1
ATOM 749 N N . ASP A 1 95 ? -4.287 -11.265 -1.460 1.00 70.12 95 ASP A N 1
ATOM 750 C CA . ASP A 1 95 ? -5.682 -11.638 -1.643 1.00 70.12 95 ASP A CA 1
ATOM 751 C C . ASP A 1 95 ? -5.968 -12.964 -0.927 1.00 70.12 95 ASP A C 1
ATOM 753 O O . ASP A 1 95 ? -5.254 -13.947 -1.160 1.00 70.12 95 ASP A O 1
ATOM 757 N N . PRO A 1 96 ? -7.025 -13.030 -0.098 1.00 69.44 96 PRO A N 1
ATOM 758 C CA . PRO A 1 96 ? -7.496 -14.281 0.474 1.00 69.44 96 PRO A CA 1
ATOM 759 C C . PRO A 1 96 ? -7.769 -15.333 -0.593 1.00 69.44 96 PRO A C 1
ATOM 761 O O . PRO A 1 96 ? -8.542 -15.087 -1.520 1.00 69.44 96 PRO A O 1
ATOM 764 N N . GLN A 1 97 ? -7.210 -16.530 -0.430 1.00 64.88 97 GLN A N 1
ATOM 765 C CA . GLN A 1 97 ? -7.602 -17.702 -1.212 1.00 64.88 97 GLN A CA 1
ATOM 766 C C . GLN A 1 97 ? -8.323 -18.719 -0.328 1.00 64.88 97 GLN A C 1
ATOM 768 O O . GLN A 1 97 ? -8.144 -18.756 0.892 1.00 64.88 97 GLN A O 1
ATOM 773 N N . ALA A 1 98 ? -9.155 -19.562 -0.945 1.00 62.25 98 ALA A N 1
ATOM 774 C CA . ALA A 1 98 ? -9.804 -20.665 -0.245 1.00 62.25 98 ALA A CA 1
ATOM 775 C C . ALA A 1 98 ? -8.736 -21.558 0.412 1.00 62.25 98 ALA A C 1
ATOM 777 O O . ALA A 1 98 ? -7.865 -22.093 -0.269 1.00 62.25 98 ALA A O 1
ATOM 778 N N . GLY A 1 99 ? -8.787 -21.679 1.740 1.00 64.88 99 GLY A N 1
ATOM 779 C CA . GLY A 1 99 ? -7.807 -22.429 2.532 1.00 64.88 99 GLY A CA 1
ATOM 780 C C . GLY A 1 99 ? -6.570 -21.642 2.985 1.00 64.88 99 GLY A C 1
ATOM 781 O O . GLY A 1 99 ? -5.842 -22.152 3.828 1.00 64.88 99 GLY A O 1
ATOM 782 N N . GLN A 1 100 ? -6.342 -20.414 2.500 1.00 64.56 100 GLN A N 1
ATOM 783 C CA . GLN A 1 100 ? -5.287 -19.508 2.987 1.00 64.56 100 GLN A CA 1
ATOM 784 C C . GLN A 1 100 ? -5.749 -18.045 2.900 1.00 64.56 100 GLN A C 1
ATOM 786 O O . GLN A 1 100 ? -5.505 -17.359 1.903 1.00 64.56 100 GLN A O 1
ATOM 791 N N . PRO A 1 101 ? -6.461 -17.550 3.923 1.00 66.38 101 PRO A N 1
ATOM 792 C CA . PRO A 1 101 ? -7.241 -16.336 3.767 1.00 66.38 101 PRO A CA 1
ATOM 793 C C . PRO A 1 101 ? -6.420 -15.042 3.872 1.00 66.38 101 PRO A C 1
ATOM 795 O O . PRO A 1 101 ? -6.882 -14.035 3.363 1.00 66.38 101 PRO A O 1
ATOM 798 N N . HIS A 1 102 ? -5.228 -15.000 4.481 1.00 68.94 102 HIS A N 1
ATOM 799 C CA . HIS A 1 102 ? -4.538 -13.704 4.680 1.00 68.94 102 HIS A CA 1
ATOM 800 C C . HIS A 1 102 ? -3.000 -13.736 4.563 1.00 68.94 102 HIS A C 1
ATOM 802 O O . HIS A 1 102 ? -2.350 -12.695 4.614 1.00 68.94 102 HIS A O 1
ATOM 808 N N . GLY A 1 103 ? -2.410 -14.899 4.275 1.00 74.69 103 GLY A N 1
ATOM 809 C CA . GLY A 1 103 ? -0.982 -15.050 3.964 1.00 74.69 103 GLY A CA 1
ATOM 810 C C . GLY A 1 103 ? -0.087 -15.397 5.156 1.00 74.69 103 GLY A C 1
ATOM 811 O O . GLY A 1 103 ? 0.889 -16.113 4.958 1.00 74.69 103 GLY A O 1
ATOM 812 N N . TRP A 1 104 ? -0.434 -14.980 6.380 1.00 85.69 104 TRP A N 1
ATOM 813 C CA . TRP A 1 104 ? 0.352 -15.274 7.584 1.00 85.69 104 TRP A CA 1
ATOM 814 C C . TRP A 1 104 ? -0.528 -15.712 8.762 1.00 85.69 104 TRP A C 1
ATOM 816 O O . TRP A 1 104 ? -1.683 -15.300 8.886 1.00 85.69 104 TRP A O 1
ATOM 826 N N . GLU A 1 105 ? 0.042 -16.533 9.644 1.00 89.56 105 GLU A N 1
ATOM 827 C CA . GLU A 1 105 ? -0.567 -16.973 10.902 1.00 89.56 105 GLU A CA 1
ATOM 828 C C . GLU A 1 105 ? 0.482 -16.896 12.023 1.00 89.56 105 GLU A C 1
ATOM 830 O O . GLU A 1 105 ? 1.640 -17.273 11.815 1.00 89.56 105 GLU A O 1
ATOM 835 N N . SER A 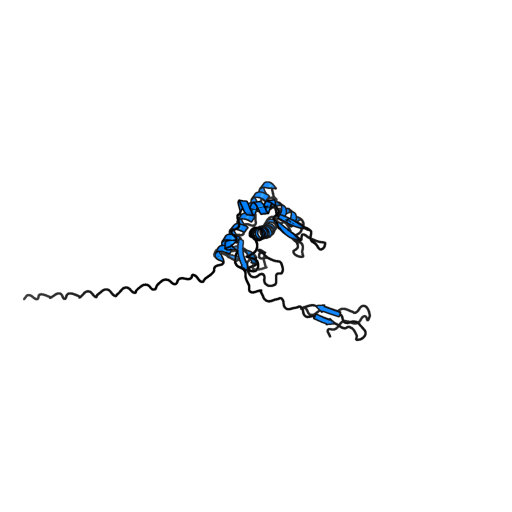1 106 ? 0.111 -16.364 13.192 1.00 90.00 106 SER A N 1
ATOM 836 C CA . SER A 1 106 ? 0.984 -16.385 14.371 1.00 90.00 106 SER A CA 1
ATOM 837 C C . SER A 1 106 ? 1.069 -17.794 14.969 1.00 90.00 106 SER A C 1
ATOM 839 O O . SER A 1 106 ? 0.276 -18.675 14.647 1.00 90.00 106 SER A O 1
ATOM 841 N N . ARG A 1 107 ? 2.007 -18.023 15.895 1.00 90.44 107 ARG A N 1
ATOM 842 C CA . ARG A 1 107 ? 2.101 -19.314 16.602 1.00 90.44 107 ARG A CA 1
ATOM 843 C C . ARG A 1 107 ? 0.833 -19.622 17.414 1.00 90.44 107 ARG A C 1
ATOM 845 O O . ARG A 1 107 ? 0.518 -20.783 17.647 1.00 90.44 107 ARG A O 1
ATOM 852 N N . GLU A 1 108 ? 0.125 -18.581 17.829 1.00 91.62 108 GLU A N 1
ATOM 853 C CA . GLU A 1 108 ? -1.127 -18.614 18.583 1.00 91.62 108 GLU A CA 1
ATOM 854 C C . GLU A 1 108 ? -2.368 -18.719 17.675 1.00 91.62 108 GLU A C 1
ATOM 856 O O . GLU A 1 108 ? -3.489 -18.689 18.179 1.00 91.62 108 GLU A O 1
ATOM 861 N N . GLY A 1 109 ? -2.193 -18.841 16.353 1.00 87.06 109 GLY A N 1
ATOM 862 C CA . GLY A 1 109 ? -3.289 -18.992 15.393 1.00 87.06 109 GLY A CA 1
ATOM 863 C C . GLY A 1 109 ? -3.931 -17.676 14.940 1.00 87.06 109 GLY A C 1
ATOM 864 O O . GLY A 1 109 ? -4.994 -17.688 14.320 1.00 87.06 109 GLY A O 1
ATOM 865 N N . GLU A 1 110 ? -3.332 -16.519 15.243 1.00 87.75 110 GLU A N 1
ATOM 866 C CA . GLU A 1 110 ? -3.857 -15.234 14.773 1.00 87.75 110 GLU A CA 1
ATOM 867 C C . GLU A 1 110 ? -3.593 -15.070 13.273 1.00 87.75 110 GLU A C 1
ATOM 869 O O . GLU A 1 110 ? -2.442 -15.085 12.838 1.00 87.75 110 GLU A O 1
ATOM 874 N N . SER A 1 111 ? -4.646 -14.855 12.480 1.00 87.25 111 SER A N 1
ATOM 875 C CA . SER A 1 111 ? -4.505 -14.585 11.048 1.00 87.25 111 SER A CA 1
ATOM 876 C C . SER A 1 111 ? -4.061 -13.143 10.793 1.00 87.25 111 SER A C 1
ATOM 878 O O . SER A 1 111 ? -4.718 -12.185 11.208 1.00 87.25 111 SER A O 1
ATOM 880 N N . LEU A 1 112 ? -2.953 -12.999 10.073 1.00 88.50 112 LEU A N 1
ATOM 881 C CA . LEU A 1 112 ? -2.285 -11.737 9.776 1.00 88.50 112 LEU A CA 1
ATOM 882 C C . LEU A 1 112 ? -2.321 -11.491 8.270 1.00 88.50 112 LEU A C 1
ATOM 884 O O . LEU A 1 112 ? -2.208 -12.432 7.483 1.00 88.50 112 LEU A O 1
ATOM 888 N N . GLN A 1 113 ? -2.461 -10.231 7.866 1.00 90.88 113 GLN A N 1
ATOM 889 C CA . GLN A 1 113 ? -2.546 -9.872 6.455 1.00 90.88 113 GLN A CA 1
ATOM 890 C C . GLN A 1 113 ? -1.191 -9.417 5.914 1.00 90.88 113 GLN A C 1
ATOM 892 O O . GLN A 1 113 ? -0.580 -8.500 6.453 1.00 90.88 113 GLN A O 1
ATOM 897 N N . GLU A 1 114 ? -0.726 -10.017 4.824 1.00 92.38 114 GLU A N 1
ATOM 898 C CA . GLU A 1 114 ? 0.484 -9.549 4.146 1.00 92.38 114 GLU A CA 1
ATOM 899 C C . GLU A 1 114 ? 0.217 -8.271 3.349 1.00 92.38 114 GLU A C 1
ATOM 901 O O . GLU A 1 114 ? -0.728 -8.213 2.562 1.00 92.38 114 GLU A O 1
ATOM 906 N N . MET A 1 115 ? 1.110 -7.292 3.482 1.00 93.94 115 MET A N 1
ATOM 907 C CA . MET A 1 115 ? 1.244 -6.193 2.529 1.00 93.94 115 MET A CA 1
ATOM 908 C C . MET A 1 115 ? 2.648 -6.231 1.937 1.00 93.94 115 MET A C 1
ATOM 910 O O . MET A 1 115 ? 3.638 -6.011 2.631 1.00 93.94 115 MET A O 1
ATOM 914 N N . ALA A 1 116 ? 2.752 -6.553 0.658 1.00 93.06 116 ALA A N 1
ATOM 915 C CA . ALA A 1 116 ? 4.029 -6.678 -0.017 1.00 93.06 116 ALA A CA 1
ATOM 916 C C . ALA A 1 116 ? 4.405 -5.375 -0.724 1.00 93.06 116 ALA A C 1
ATOM 918 O O . ALA A 1 116 ? 3.570 -4.742 -1.364 1.00 93.06 116 ALA A O 1
ATOM 919 N N . PHE A 1 117 ? 5.685 -5.023 -0.652 1.00 93.31 117 PHE A N 1
ATOM 920 C CA . PHE A 1 117 ? 6.320 -3.932 -1.379 1.00 93.31 117 PHE A CA 1
ATOM 921 C C . PHE A 1 117 ? 7.322 -4.489 -2.385 1.00 93.31 117 PHE A C 1
ATOM 923 O O . PHE A 1 117 ? 8.065 -5.433 -2.108 1.00 93.31 117 PHE A O 1
ATOM 930 N N . SER A 1 118 ? 7.361 -3.881 -3.565 1.00 90.69 118 SER A N 1
ATOM 931 C CA . SER A 1 118 ? 8.253 -4.260 -4.653 1.00 90.69 118 SER A CA 1
ATOM 932 C C . SER A 1 118 ? 9.707 -3.930 -4.308 1.00 90.69 118 SER A C 1
ATOM 934 O O . SER A 1 118 ? 10.098 -2.765 -4.270 1.00 90.69 118 SER A O 1
ATOM 936 N N . ALA A 1 119 ? 10.554 -4.951 -4.192 1.00 89.75 119 ALA A N 1
ATOM 937 C CA . ALA A 1 119 ? 11.995 -4.805 -3.969 1.00 89.75 119 ALA A CA 1
ATOM 938 C C . ALA A 1 119 ? 12.699 -3.979 -5.067 1.00 89.75 119 ALA A C 1
ATOM 940 O O . ALA A 1 119 ? 13.736 -3.361 -4.832 1.00 89.75 119 ALA A O 1
ATOM 941 N N . GLU A 1 120 ? 12.154 -3.977 -6.286 1.00 86.50 120 GLU A N 1
ATOM 942 C CA . GLU A 1 120 ? 12.662 -3.185 -7.413 1.00 86.50 120 GLU A CA 1
ATOM 943 C C . GLU A 1 120 ? 12.440 -1.676 -7.253 1.00 86.50 120 GLU A C 1
ATOM 945 O O . GLU A 1 120 ? 12.927 -0.902 -8.072 1.00 86.50 120 GLU A O 1
ATOM 950 N N . ASP A 1 121 ? 11.679 -1.263 -6.247 1.00 86.19 121 ASP A N 1
ATOM 951 C CA . ASP A 1 121 ? 11.112 0.078 -6.156 1.00 86.19 121 ASP A CA 1
ATOM 952 C C . ASP A 1 121 ? 11.303 0.717 -4.777 1.00 86.19 121 ASP A C 1
ATOM 954 O O . ASP A 1 121 ? 10.735 1.763 -4.493 1.00 86.19 121 ASP A O 1
ATOM 958 N N . LEU A 1 122 ? 12.127 0.084 -3.936 1.00 88.19 122 LEU A N 1
ATOM 959 C CA . LEU A 1 122 ? 12.526 0.591 -2.624 1.00 88.19 122 LEU A CA 1
ATOM 960 C C . LEU A 1 122 ? 13.209 1.962 -2.713 1.00 88.19 122 LEU A C 1
ATOM 962 O O . LEU A 1 122 ? 12.891 2.843 -1.933 1.00 88.19 122 LEU A O 1
ATOM 966 N N . HIS A 1 123 ? 14.046 2.164 -3.729 1.00 87.06 123 HIS A N 1
ATOM 967 C CA . HIS A 1 123 ? 14.766 3.414 -3.998 1.00 87.06 123 HIS A CA 1
ATOM 968 C C . HIS A 1 123 ? 13.908 4.605 -4.485 1.00 87.06 123 HIS A C 1
ATOM 970 O O . HIS A 1 123 ? 14.469 5.592 -4.966 1.00 87.06 123 HIS A O 1
ATOM 976 N N . CYS A 1 124 ? 12.574 4.514 -4.474 1.00 87.06 124 CYS A N 1
ATOM 977 C CA . CYS A 1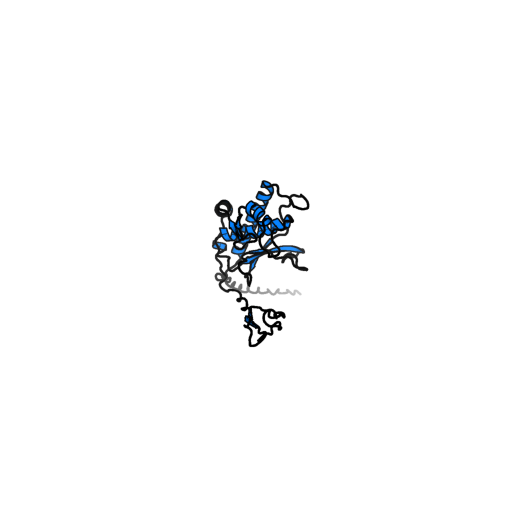 124 ? 11.738 5.637 -4.896 1.00 87.06 124 CYS A CA 1
ATOM 978 C C . CYS A 1 124 ? 11.754 6.771 -3.844 1.00 87.06 124 CYS A C 1
ATOM 980 O O . CYS A 1 124 ? 12.124 6.543 -2.688 1.00 87.06 124 CYS A O 1
ATOM 982 N N . PRO A 1 125 ? 11.357 8.004 -4.212 1.00 92.19 125 PRO A N 1
ATOM 983 C CA . PRO A 1 125 ? 11.260 9.103 -3.257 1.00 92.19 125 PRO A CA 1
ATOM 984 C C . PRO A 1 125 ? 10.380 8.748 -2.051 1.00 92.19 125 PRO A C 1
ATOM 986 O O . PRO A 1 125 ? 9.333 8.117 -2.198 1.00 92.19 125 PRO A O 1
ATOM 989 N N . GLY A 1 126 ? 10.761 9.207 -0.855 1.00 93.31 126 GLY A N 1
ATOM 990 C CA . GLY A 1 126 ? 10.058 8.867 0.389 1.00 93.31 126 GLY A CA 1
ATOM 991 C C . GLY A 1 126 ? 8.565 9.218 0.376 1.00 93.31 126 GLY A C 1
ATOM 992 O O . GLY A 1 126 ? 7.742 8.439 0.862 1.00 93.31 126 GLY A O 1
ATOM 993 N N . VAL A 1 127 ? 8.199 10.340 -0.255 1.00 95.88 127 VAL A N 1
ATOM 994 C CA . VAL A 1 127 ? 6.795 10.734 -0.466 1.00 95.88 127 VAL A CA 1
ATOM 995 C C . VAL A 1 127 ? 6.058 9.716 -1.336 1.00 95.88 127 VAL A C 1
ATOM 997 O O . VAL A 1 127 ? 4.955 9.303 -0.985 1.00 95.88 127 VAL A O 1
ATOM 1000 N N . GLU A 1 128 ? 6.662 9.247 -2.430 1.00 93.81 128 GLU A N 1
ATOM 1001 C CA . GLU A 1 128 ? 6.048 8.239 -3.302 1.00 93.81 128 GLU A CA 1
ATOM 1002 C C . GLU A 1 128 ? 5.883 6.891 -2.597 1.00 93.81 128 GLU A C 1
ATOM 1004 O O . GLU A 1 128 ? 4.831 6.262 -2.720 1.00 93.81 128 GLU A O 1
ATOM 1009 N N . MET A 1 129 ? 6.885 6.449 -1.830 1.00 93.69 129 MET A N 1
ATOM 1010 C CA . MET A 1 129 ? 6.781 5.197 -1.076 1.00 93.69 129 MET A CA 1
ATOM 1011 C C . MET A 1 129 ? 5.652 5.266 -0.045 1.00 93.69 129 MET A C 1
ATOM 1013 O O . MET A 1 129 ? 4.809 4.368 0.025 1.00 93.69 129 MET A O 1
ATOM 1017 N N . THR A 1 130 ? 5.594 6.369 0.702 1.00 97.06 130 THR A N 1
ATOM 1018 C CA . THR A 1 130 ? 4.546 6.609 1.701 1.00 97.06 130 THR A CA 1
ATOM 1019 C C . THR A 1 130 ? 3.172 6.667 1.034 1.00 97.06 130 THR A C 1
ATOM 1021 O O . THR A 1 130 ? 2.236 6.018 1.492 1.00 97.06 130 THR A O 1
ATOM 1024 N N . THR A 1 131 ? 3.062 7.342 -0.114 1.00 96.88 131 THR A N 1
ATOM 1025 C CA . THR A 1 131 ? 1.832 7.408 -0.925 1.00 96.88 131 THR A CA 1
ATOM 1026 C C . THR A 1 131 ? 1.325 6.018 -1.309 1.00 96.88 131 THR A C 1
ATOM 1028 O O . THR A 1 131 ? 0.122 5.768 -1.274 1.00 96.88 131 THR A O 1
ATOM 1031 N N . ARG A 1 132 ? 2.219 5.080 -1.641 1.00 95.00 132 ARG A N 1
ATOM 1032 C CA . ARG A 1 132 ? 1.831 3.694 -1.955 1.00 95.00 132 ARG A CA 1
ATOM 1033 C C . ARG A 1 132 ? 1.369 2.930 -0.725 1.00 95.00 132 ARG A C 1
ATOM 1035 O O . ARG A 1 132 ? 0.451 2.128 -0.835 1.00 95.00 132 ARG A O 1
ATOM 1042 N N . ALA A 1 133 ? 1.954 3.186 0.443 1.00 96.44 133 ALA A N 1
ATOM 1043 C CA . ALA A 1 133 ? 1.438 2.604 1.676 1.00 96.44 133 ALA A CA 1
ATOM 1044 C C . ALA A 1 133 ? 0.002 3.073 1.950 1.00 96.44 133 ALA A C 1
ATOM 1046 O O . ALA A 1 133 ? -0.878 2.251 2.201 1.00 96.44 133 ALA A O 1
ATOM 1047 N N . ILE A 1 134 ? -0.245 4.378 1.802 1.00 97.44 134 ILE A N 1
ATOM 1048 C CA . ILE A 1 134 ? -1.579 4.977 1.931 1.00 97.44 134 ILE A CA 1
ATOM 1049 C C . ILE A 1 134 ? -2.540 4.369 0.899 1.00 97.44 134 ILE A C 1
ATOM 1051 O O . ILE A 1 134 ? -3.642 3.966 1.257 1.00 97.44 134 ILE A O 1
ATOM 1055 N N . HIS A 1 135 ? -2.110 4.226 -0.358 1.00 96.06 135 HIS A N 1
ATOM 1056 C CA . HIS A 1 135 ? -2.891 3.621 -1.440 1.00 96.06 135 HIS A CA 1
ATOM 1057 C C . HIS A 1 135 ? -3.444 2.238 -1.082 1.00 96.06 135 HIS A C 1
ATOM 1059 O O . HIS A 1 135 ? -4.643 1.999 -1.205 1.00 96.06 135 HIS A O 1
ATOM 1065 N N . GLU A 1 136 ? -2.586 1.328 -0.627 1.00 94.88 136 GLU A N 1
ATOM 1066 C CA . GLU A 1 136 ? -3.036 -0.014 -0.259 1.00 94.88 136 GLU A CA 1
ATOM 1067 C C . GLU A 1 136 ? -3.921 0.019 0.990 1.00 94.88 136 GLU A C 1
ATOM 1069 O O . GLU A 1 136 ? -4.901 -0.723 1.083 1.00 94.88 136 GLU A O 1
ATOM 1074 N N . VAL A 1 137 ? -3.613 0.887 1.960 1.00 95.25 137 VAL A N 1
ATOM 1075 C CA . VAL A 1 137 ? -4.441 1.048 3.163 1.00 95.25 137 VAL A CA 1
ATOM 1076 C C . VAL A 1 137 ? -5.847 1.541 2.805 1.00 95.25 137 VAL A C 1
ATOM 1078 O O . VAL A 1 137 ? -6.803 1.071 3.418 1.00 95.25 137 VAL A O 1
ATOM 1081 N N . VAL A 1 138 ? -6.019 2.362 1.760 1.00 95.31 138 VAL A N 1
ATOM 1082 C CA . VAL A 1 138 ? -7.353 2.711 1.230 1.00 95.31 138 VAL A CA 1
ATOM 1083 C C . VAL A 1 138 ? -8.114 1.462 0.783 1.00 95.31 138 VAL A C 1
ATOM 1085 O O . VAL A 1 138 ? -9.288 1.327 1.129 1.00 95.31 138 VAL A O 1
ATOM 1088 N N . HIS A 1 139 ? -7.468 0.524 0.079 1.00 93.50 139 HIS A N 1
ATOM 1089 C CA . HIS A 1 139 ? -8.105 -0.742 -0.309 1.00 93.50 139 HIS A CA 1
ATOM 1090 C C . HIS A 1 139 ? -8.556 -1.549 0.909 1.00 93.50 139 HIS A C 1
ATOM 1092 O O . HIS A 1 139 ? -9.694 -2.029 0.978 1.00 93.50 139 HIS A O 1
ATOM 1098 N N . LYS A 1 140 ? -7.682 -1.669 1.914 1.00 92.06 140 LYS A N 1
ATOM 1099 C CA . LYS A 1 140 ? -8.011 -2.371 3.160 1.00 92.06 140 LYS A CA 1
ATOM 1100 C C . LYS A 1 140 ? -9.148 -1.680 3.917 1.00 92.06 140 LYS A C 1
ATOM 1102 O O . LYS A 1 140 ? -10.042 -2.368 4.413 1.00 92.06 140 LYS A O 1
ATOM 1107 N N . TRP A 1 141 ? -9.150 -0.351 3.969 1.00 93.38 141 TRP A N 1
ATOM 1108 C CA . TRP A 1 141 ? -10.189 0.435 4.629 1.00 93.38 141 TRP A CA 1
ATOM 1109 C C . TRP A 1 141 ? -11.540 0.298 3.923 1.00 93.38 141 TRP A C 1
ATOM 1111 O O . TRP A 1 141 ? -12.538 -0.022 4.567 1.00 93.38 141 TRP A O 1
ATOM 1121 N N . CYS A 1 142 ? -11.571 0.405 2.591 1.00 92.94 142 CYS A N 1
ATOM 1122 C CA . CYS A 1 142 ? -12.781 0.169 1.803 1.00 92.94 142 CYS A CA 1
ATOM 1123 C C . CYS A 1 142 ? -13.356 -1.227 2.070 1.00 92.94 142 CYS A C 1
ATOM 1125 O O . CYS A 1 142 ? -14.541 -1.368 2.379 1.00 92.94 142 CYS A O 1
ATOM 1127 N N . LYS A 1 143 ? -12.505 -2.259 2.045 1.00 90.06 143 LYS A N 1
ATOM 1128 C CA . LYS A 1 143 ? -12.908 -3.635 2.353 1.00 90.06 143 LYS A CA 1
ATOM 1129 C C . LYS A 1 143 ? -13.488 -3.769 3.763 1.00 90.06 143 LYS A C 1
ATOM 1131 O O . LYS A 1 143 ? -14.501 -4.446 3.929 1.00 90.06 143 LYS A O 1
ATOM 1136 N N . ALA A 1 144 ? -12.880 -3.123 4.759 1.00 88.75 144 ALA A N 1
ATOM 1137 C CA . ALA A 1 144 ? -13.363 -3.124 6.140 1.00 88.75 144 ALA A CA 1
ATOM 1138 C C . ALA A 1 144 ? -14.737 -2.455 6.293 1.00 88.75 144 ALA A C 1
ATOM 1140 O O . ALA A 1 144 ? -15.520 -2.865 7.142 1.00 88.75 144 ALA A O 1
ATOM 1141 N N . LEU A 1 145 ? -15.041 -1.460 5.458 1.00 90.44 145 LEU A N 1
ATOM 1142 C CA . LEU A 1 145 ? -16.324 -0.755 5.438 1.00 90.44 145 LEU A CA 1
ATOM 1143 C C . LEU A 1 145 ? -17.406 -1.461 4.603 1.00 90.44 145 LEU A C 1
ATOM 1145 O O . LEU A 1 145 ? -18.534 -0.963 4.523 1.00 90.44 145 LEU A O 1
ATOM 1149 N N . GLY A 1 146 ? -17.076 -2.581 3.952 1.00 89.31 146 GLY A N 1
ATOM 1150 C CA . GLY A 1 146 ? -17.961 -3.255 3.001 1.00 89.31 146 GLY A CA 1
ATOM 1151 C C . GLY A 1 146 ? -18.116 -2.507 1.671 1.00 89.31 146 GLY A C 1
ATOM 1152 O O . GLY A 1 146 ? -19.096 -2.720 0.958 1.00 89.31 146 GLY A O 1
ATOM 1153 N N . VAL A 1 147 ? -17.171 -1.627 1.334 1.00 90.94 147 VAL A N 1
ATOM 1154 C CA . VAL A 1 147 ? -17.151 -0.854 0.088 1.00 90.94 147 VAL A CA 1
ATOM 1155 C C . VAL A 1 147 ? -16.452 -1.651 -0.996 1.00 90.94 147 VAL A C 1
ATOM 1157 O O . VAL A 1 147 ? -15.308 -2.078 -0.841 1.00 90.94 147 VAL A O 1
ATOM 1160 N N . LYS A 1 148 ? -17.126 -1.805 -2.134 1.00 91.12 148 LYS A N 1
ATOM 1161 C CA . LYS A 1 148 ? -16.502 -2.319 -3.348 1.00 91.12 148 LYS A CA 1
ATOM 1162 C C . LYS A 1 148 ? -15.773 -1.174 -4.042 1.00 91.12 148 LYS A C 1
ATOM 1164 O O . LYS A 1 148 ? -16.407 -0.323 -4.649 1.00 91.12 148 LYS A O 1
ATOM 1169 N N . ASP A 1 149 ? -14.454 -1.180 -3.978 1.00 91.12 149 ASP A N 1
ATOM 1170 C CA . ASP A 1 149 ? -13.558 -0.107 -4.426 1.00 91.12 149 ASP A CA 1
ATOM 1171 C C . ASP A 1 149 ? -12.916 -0.372 -5.804 1.00 91.12 149 ASP A C 1
ATOM 1173 O O . ASP A 1 149 ? -12.326 0.505 -6.440 1.00 91.12 149 ASP A O 1
ATOM 1177 N N . THR A 1 150 ? -13.071 -1.590 -6.316 1.00 89.44 150 THR A N 1
ATOM 1178 C CA . THR A 1 150 ? -12.541 -2.002 -7.614 1.00 89.44 150 THR A CA 1
ATOM 1179 C C . THR A 1 150 ? -13.620 -2.581 -8.530 1.00 89.44 150 THR A C 1
ATOM 1181 O O . THR A 1 150 ? -14.598 -3.216 -8.117 1.00 89.44 150 THR A O 1
ATOM 1184 N N . ALA A 1 151 ? -13.458 -2.346 -9.831 1.00 84.19 151 ALA A N 1
ATOM 1185 C CA . ALA A 1 151 ? -14.224 -3.007 -10.881 1.00 84.19 151 ALA A CA 1
ATOM 1186 C C . ALA A 1 151 ? -13.783 -4.474 -11.040 1.00 84.19 151 ALA A C 1
ATOM 1188 O O . ALA A 1 151 ? -12.721 -4.871 -10.571 1.00 84.19 151 ALA A O 1
ATOM 1189 N N . LEU A 1 152 ? -14.548 -5.279 -11.791 1.00 77.00 152 LEU A N 1
ATOM 1190 C CA . LEU A 1 152 ? -14.192 -6.682 -12.083 1.00 77.00 152 LEU A CA 1
ATOM 1191 C C . LEU A 1 152 ? -12.813 -6.838 -12.748 1.00 77.00 152 LEU A C 1
ATOM 1193 O O . LEU A 1 152 ? -12.186 -7.885 -12.639 1.00 77.00 152 LEU A O 1
ATOM 1197 N N . SER A 1 153 ? -12.334 -5.797 -13.430 1.00 73.81 153 SER A N 1
ATOM 1198 C CA . SER A 1 153 ? -11.006 -5.750 -14.042 1.00 73.81 153 SER A CA 1
ATOM 1199 C C . SER A 1 153 ? -9.871 -5.420 -13.059 1.00 73.81 153 SER A C 1
ATOM 1201 O O . SER A 1 153 ? -8.738 -5.263 -13.506 1.00 73.81 153 SER A O 1
ATOM 1203 N N . GLY A 1 154 ? -10.165 -5.224 -11.767 1.00 77.88 154 GLY A N 1
ATOM 1204 C CA . GLY A 1 154 ? -9.214 -4.764 -10.747 1.00 77.88 154 GLY A CA 1
ATOM 1205 C C . GLY A 1 154 ? -8.883 -3.268 -10.814 1.00 77.88 154 GLY A C 1
ATOM 1206 O O . GLY A 1 154 ? -7.935 -2.824 -10.184 1.00 77.88 154 GLY A O 1
ATOM 1207 N N . ARG A 1 155 ? -9.627 -2.478 -11.601 1.00 83.12 155 ARG A N 1
ATOM 1208 C CA . ARG A 1 155 ? -9.415 -1.022 -11.709 1.00 83.12 155 ARG A CA 1
ATOM 1209 C C . ARG A 1 155 ? -10.139 -0.280 -10.593 1.00 83.12 155 ARG A C 1
ATOM 1211 O O . ARG A 1 155 ? -11.267 -0.646 -10.271 1.00 83.12 155 ARG A O 1
ATOM 1218 N N . HIS A 1 156 ? -9.544 0.801 -10.103 1.00 90.75 156 HIS A N 1
ATOM 1219 C CA . HIS A 1 156 ? -10.157 1.708 -9.133 1.00 90.75 156 HIS A CA 1
ATOM 1220 C C . HIS A 1 156 ? -11.457 2.313 -9.670 1.00 90.75 156 HIS A C 1
ATOM 1222 O O . HIS A 1 156 ? -11.510 2.777 -10.815 1.00 90.75 156 HIS A O 1
ATOM 1228 N N . ASN A 1 157 ? -12.504 2.306 -8.848 1.00 90.06 157 ASN A N 1
ATOM 1229 C CA . ASN A 1 157 ? -13.794 2.914 -9.164 1.00 90.06 157 ASN A CA 1
ATOM 1230 C C . ASN A 1 157 ? -13.998 4.248 -8.414 1.00 90.06 157 ASN A C 1
ATOM 1232 O O . ASN A 1 157 ? -13.093 4.753 -7.747 1.00 90.06 157 ASN A O 1
ATOM 1236 N N . MET A 1 158 ? -15.185 4.841 -8.558 1.00 90.19 158 MET A N 1
ATOM 1237 C CA . MET A 1 158 ? -15.520 6.113 -7.910 1.00 90.19 158 MET A CA 1
ATOM 1238 C C . MET A 1 158 ? -15.482 6.036 -6.380 1.00 90.19 158 MET A C 1
ATOM 1240 O O . MET A 1 158 ? -15.114 7.022 -5.741 1.00 90.19 158 MET A O 1
ATOM 1244 N N . ASP A 1 159 ? -15.836 4.887 -5.801 1.00 92.56 159 ASP A N 1
ATOM 1245 C CA . ASP A 1 159 ? -15.799 4.692 -4.354 1.00 92.56 159 ASP A CA 1
ATOM 1246 C C . ASP A 1 159 ? -14.356 4.710 -3.857 1.00 92.56 159 ASP A C 1
ATOM 1248 O O . ASP A 1 159 ? -14.044 5.497 -2.966 1.00 92.56 159 ASP A O 1
ATOM 1252 N N . TYR A 1 160 ? -13.446 3.974 -4.505 1.00 94.62 160 TYR A N 1
ATOM 1253 C CA . TYR A 1 160 ? -12.014 4.095 -4.220 1.00 94.62 160 TYR A CA 1
ATOM 1254 C C . TYR A 1 160 ? -11.561 5.555 -4.275 1.00 94.62 160 TYR A C 1
ATOM 1256 O O . TYR A 1 160 ? -10.937 6.047 -3.341 1.00 94.62 160 TYR A O 1
ATOM 1264 N N . ALA A 1 161 ? -11.910 6.272 -5.348 1.00 93.88 161 ALA A N 1
ATOM 1265 C CA . ALA A 1 161 ? -11.473 7.652 -5.525 1.00 93.88 161 ALA A CA 1
ATOM 1266 C C . ALA A 1 161 ? -11.995 8.584 -4.423 1.00 93.88 161 ALA A C 1
ATOM 1268 O O . ALA A 1 161 ? -11.305 9.523 -4.031 1.00 93.88 161 ALA A O 1
ATOM 1269 N N . LYS A 1 162 ? -13.204 8.337 -3.912 1.00 94.62 162 LYS A N 1
ATOM 1270 C CA . LYS A 1 162 ? -13.773 9.064 -2.774 1.00 94.62 162 LYS A CA 1
ATOM 1271 C C . LYS A 1 162 ? -12.953 8.829 -1.503 1.00 94.62 162 LYS A C 1
ATOM 1273 O O . LYS A 1 162 ? -12.532 9.799 -0.881 1.00 94.62 162 LYS A O 1
ATOM 1278 N N . TYR A 1 163 ? -12.697 7.570 -1.149 1.00 95.31 163 TYR A N 1
ATOM 1279 C CA . TYR A 1 163 ? -11.942 7.227 0.060 1.00 95.31 163 TYR A CA 1
ATOM 1280 C C . TYR A 1 163 ? -10.473 7.646 -0.029 1.00 95.31 163 TYR A C 1
ATOM 1282 O O . TYR A 1 163 ? -9.938 8.192 0.927 1.00 95.31 163 TYR A O 1
ATOM 1290 N N . ALA A 1 164 ? -9.844 7.491 -1.193 1.00 96.69 164 ALA A N 1
ATOM 1291 C CA . ALA A 1 164 ? -8.485 7.960 -1.440 1.00 96.69 164 ALA A CA 1
ATOM 1292 C C . ALA A 1 164 ? -8.355 9.478 -1.222 1.00 96.69 164 ALA A C 1
ATOM 1294 O O . ALA A 1 164 ? -7.425 9.928 -0.554 1.00 96.69 164 ALA A O 1
ATOM 1295 N N . ARG A 1 165 ? -9.323 10.268 -1.705 1.00 96.56 165 ARG A N 1
ATOM 1296 C CA . ARG A 1 165 ? -9.338 11.724 -1.493 1.00 96.56 165 ARG A CA 1
ATOM 1297 C C . ARG A 1 165 ? -9.522 12.120 -0.032 1.00 96.56 165 ARG A C 1
ATOM 1299 O O . ARG A 1 165 ? -8.955 13.129 0.369 1.00 96.56 165 ARG A O 1
ATOM 1306 N N . TYR A 1 166 ? -10.249 11.338 0.771 1.00 96.81 166 TYR A N 1
ATOM 1307 C CA . TYR A 1 166 ? -10.333 11.592 2.216 1.00 96.81 166 TYR A CA 1
ATOM 1308 C C . TYR A 1 166 ? -8.972 11.508 2.912 1.00 96.81 166 TYR A C 1
ATOM 1310 O O . TYR A 1 166 ? -8.755 12.200 3.898 1.00 96.81 166 TYR A O 1
ATOM 1318 N N . LEU A 1 167 ? -8.043 10.713 2.375 1.00 97.19 167 LEU A N 1
ATOM 1319 C CA . LEU A 1 167 ? -6.675 10.603 2.884 1.00 97.19 167 LEU A CA 1
ATOM 1320 C C . LEU A 1 167 ? -5.714 11.599 2.210 1.00 97.19 167 LEU A C 1
ATOM 1322 O O . LEU A 1 167 ? -4.514 11.535 2.454 1.00 97.19 167 LEU A O 1
ATOM 1326 N N . GLY A 1 168 ? -6.210 12.505 1.359 1.00 97.31 168 GLY A N 1
ATOM 1327 C CA . GLY A 1 168 ? -5.392 13.493 0.647 1.00 97.31 168 GLY A CA 1
ATOM 1328 C C . GLY A 1 168 ? -4.708 12.963 -0.618 1.00 97.31 168 GLY A C 1
ATOM 1329 O O . GLY A 1 168 ? -3.715 13.531 -1.070 1.00 97.31 168 GLY A O 1
ATOM 1330 N N . LEU A 1 169 ? -5.193 11.861 -1.196 1.00 97.38 169 LEU A N 1
ATOM 1331 C CA . LEU A 1 169 ? -4.683 11.364 -2.473 1.00 97.38 169 LEU A CA 1
ATOM 1332 C C . LEU A 1 169 ? -5.412 12.004 -3.659 1.00 97.38 169 LEU A C 1
ATOM 1334 O O . LEU A 1 169 ? -6.645 12.056 -3.707 1.00 97.38 169 LEU A O 1
ATOM 1338 N N . ASP A 1 170 ? -4.640 12.375 -4.674 1.00 94.69 170 ASP A N 1
ATOM 1339 C CA . ASP A 1 170 ? -5.138 12.729 -5.994 1.00 94.69 170 ASP A CA 1
ATOM 1340 C C . ASP A 1 170 ? -5.300 11.477 -6.849 1.00 94.69 170 ASP A C 1
ATOM 1342 O O . ASP A 1 170 ? -4.394 10.655 -6.993 1.00 94.69 170 ASP A O 1
ATOM 1346 N N . VAL A 1 171 ? -6.482 11.341 -7.448 1.00 91.56 171 VAL A N 1
ATOM 1347 C CA . VAL A 1 171 ? -6.849 10.182 -8.260 1.00 91.56 171 VAL A CA 1
ATOM 1348 C C . VAL A 1 171 ? -7.147 10.643 -9.678 1.00 91.56 171 VAL A C 1
ATOM 1350 O O . VAL A 1 171 ? -8.211 11.213 -9.950 1.00 91.56 171 VAL A O 1
ATOM 1353 N N . ALA A 1 172 ? -6.204 10.388 -10.586 1.00 84.56 172 ALA A N 1
ATOM 1354 C CA . ALA A 1 172 ? -6.325 10.787 -11.981 1.00 84.56 172 ALA A CA 1
ATOM 1355 C C . ALA A 1 172 ? -7.471 10.029 -12.688 1.00 84.56 172 ALA A C 1
ATOM 1357 O O . ALA A 1 172 ? -7.720 8.852 -12.393 1.00 84.56 172 ALA A O 1
ATOM 1358 N N . PRO A 1 173 ? -8.175 10.658 -13.646 1.00 73.62 173 PRO A N 1
ATOM 1359 C CA . PRO A 1 173 ? -9.110 9.941 -14.510 1.00 73.62 173 PRO A CA 1
ATOM 1360 C C . PRO A 1 173 ? -8.369 8.879 -15.339 1.00 73.62 173 PRO A C 1
ATOM 1362 O O . PRO A 1 173 ? -7.205 9.065 -15.702 1.00 73.62 173 PRO A O 1
ATOM 1365 N N . ALA A 1 174 ? -9.019 7.750 -15.645 1.00 66.00 174 ALA A N 1
ATOM 1366 C CA . ALA A 1 174 ? -8.431 6.769 -16.556 1.00 66.00 174 ALA A CA 1
ATOM 1367 C C . ALA A 1 174 ? -8.247 7.372 -17.955 1.00 66.00 174 ALA A C 1
ATOM 1369 O O . ALA A 1 174 ? -9.144 8.014 -18.501 1.00 66.00 174 ALA A O 1
ATOM 1370 N N . THR A 1 175 ? -7.085 7.125 -18.556 1.00 59.84 175 THR A N 1
ATOM 1371 C CA . THR A 1 175 ? -6.725 7.629 -19.888 1.00 59.84 175 THR A CA 1
ATOM 1372 C C . THR A 1 175 ? -7.457 6.918 -21.034 1.00 59.84 175 THR A C 1
ATOM 1374 O O . THR A 1 175 ? -7.420 7.399 -22.160 1.00 59.84 175 THR A O 1
ATOM 1377 N N . ASP A 1 176 ? -8.129 5.792 -20.770 1.00 54.59 176 ASP A N 1
ATOM 1378 C CA . ASP A 1 176 ? -8.729 4.887 -21.765 1.00 54.59 176 ASP A CA 1
ATOM 1379 C C . ASP A 1 176 ? -10.200 4.523 -21.460 1.00 54.59 176 ASP A C 1
ATOM 1381 O O . ASP A 1 176 ? -10.656 3.401 -21.672 1.00 54.59 176 ASP A O 1
ATOM 1385 N N . SER A 1 177 ? -10.967 5.523 -21.018 1.00 52.28 177 SER A N 1
ATOM 1386 C CA . SER A 1 177 ? -12.441 5.560 -21.053 1.00 52.28 177 SER A CA 1
ATOM 1387 C C . SER A 1 177 ? -13.221 4.868 -19.929 1.00 52.28 177 SER A C 1
ATOM 1389 O O . SER A 1 177 ? -14.409 5.151 -19.828 1.00 52.28 177 SER A O 1
ATOM 1391 N N . TYR A 1 178 ? -12.624 4.057 -19.043 1.00 47.44 178 TYR A N 1
ATOM 1392 C CA . TYR A 1 178 ? -13.331 3.547 -17.848 1.00 47.44 178 TYR A CA 1
ATOM 1393 C C . TYR A 1 178 ? -12.400 3.288 -16.643 1.00 47.44 178 TYR A C 1
ATOM 1395 O O . TYR A 1 178 ? -11.440 2.515 -16.731 1.00 47.44 178 TYR A O 1
ATOM 1403 N N . GLY A 1 179 ? -12.737 3.887 -15.491 1.00 54.09 179 GLY A N 1
ATOM 1404 C CA . GLY A 1 179 ? -12.061 3.720 -14.193 1.00 54.09 179 GLY A CA 1
ATOM 1405 C C . GLY A 1 179 ? -11.247 4.940 -13.742 1.00 54.09 179 GLY A C 1
ATOM 1406 O O . GLY A 1 179 ? -11.265 5.992 -14.380 1.00 54.09 179 GLY A O 1
ATOM 1407 N N . HIS A 1 180 ? -10.516 4.786 -12.642 1.00 57.47 180 HIS A N 1
ATOM 1408 C CA . HIS A 1 180 ? -9.501 5.735 -12.190 1.00 57.47 180 HIS A CA 1
ATOM 1409 C C . HIS A 1 180 ? -8.090 5.185 -12.415 1.00 57.47 180 HIS A C 1
ATOM 1411 O O . HIS A 1 180 ? -7.859 3.978 -12.319 1.00 57.47 180 HIS A O 1
ATOM 1417 N N . GLY A 1 181 ? -7.176 6.084 -12.781 1.00 67.25 181 GLY A N 1
ATOM 1418 C CA . GLY A 1 181 ? -5.800 5.785 -13.155 1.00 67.25 181 GLY A CA 1
ATOM 1419 C C . GLY A 1 181 ? -4.837 5.802 -11.969 1.00 67.25 181 GLY A C 1
ATOM 1420 O O . GLY A 1 181 ? -5.102 5.218 -10.920 1.00 67.25 181 GLY A O 1
ATOM 1421 N N . TYR A 1 182 ? -3.687 6.445 -12.181 1.00 77.12 182 TYR A N 1
ATOM 1422 C CA . TYR A 1 182 ? -2.632 6.592 -11.182 1.00 77.12 182 TYR A CA 1
ATOM 1423 C C . TYR A 1 182 ? -3.101 7.438 -9.995 1.00 77.12 182 TYR A C 1
ATOM 1425 O O . TYR A 1 182 ? -3.771 8.458 -10.175 1.00 77.12 182 TYR A O 1
ATOM 1433 N N . THR A 1 183 ? -2.706 7.005 -8.800 1.00 89.06 183 THR A N 1
ATOM 1434 C CA . THR A 1 183 ? -2.920 7.730 -7.550 1.00 89.06 183 THR A CA 1
ATOM 1435 C C . THR A 1 183 ? -1.603 8.364 -7.109 1.00 89.06 183 THR A C 1
ATOM 1437 O O . THR A 1 183 ? -0.570 7.691 -7.118 1.00 89.06 183 THR A O 1
ATOM 1440 N N . SER A 1 184 ? -1.636 9.633 -6.719 1.00 94.00 184 SER A N 1
ATOM 1441 C CA . SER A 1 184 ? -0.492 10.384 -6.186 1.00 94.00 184 SER A CA 1
ATOM 1442 C C . SER A 1 184 ? -0.886 11.118 -4.908 1.00 94.00 184 SER A C 1
ATOM 1444 O O . SER A 1 184 ? -2.071 11.297 -4.642 1.00 94.00 184 SER A O 1
ATOM 1446 N N . ALA A 1 185 ? 0.085 11.555 -4.108 1.00 96.62 185 ALA A N 1
ATOM 1447 C CA . ALA A 1 185 ? -0.214 12.497 -3.037 1.00 96.62 185 ALA A CA 1
ATOM 1448 C C . ALA A 1 185 ? -0.677 13.832 -3.630 1.00 96.62 185 ALA A C 1
ATOM 1450 O O . ALA A 1 185 ? -0.084 14.297 -4.608 1.00 96.62 185 ALA A O 1
ATOM 1451 N N . SER A 1 186 ? -1.707 14.443 -3.036 1.00 97.69 186 SER A N 1
ATOM 1452 C CA . SER A 1 186 ? -1.986 15.857 -3.285 1.00 97.69 186 SER A CA 1
ATOM 1453 C C . SER A 1 186 ? -0.836 16.712 -2.761 1.00 97.69 186 SER A C 1
ATOM 1455 O O . SER A 1 186 ? 0.024 16.240 -2.009 1.00 97.69 186 SER A O 1
ATOM 1457 N N . LYS A 1 187 ? -0.818 17.994 -3.127 1.00 97.75 187 LYS A N 1
ATOM 1458 C CA . LYS A 1 187 ? 0.189 18.927 -2.614 1.00 97.75 187 LYS A CA 1
ATOM 1459 C C . LYS A 1 187 ? 0.173 18.979 -1.082 1.00 97.75 187 LYS A C 1
ATOM 1461 O O . LYS A 1 187 ? 1.226 18.915 -0.455 1.00 97.75 187 LYS A O 1
ATOM 1466 N N . GLU A 1 188 ? -1.012 19.048 -0.487 1.00 97.75 188 GLU A N 1
ATOM 1467 C CA . GLU A 1 188 ? -1.204 19.110 0.963 1.00 97.75 188 GLU A CA 1
ATOM 1468 C C . GLU A 1 188 ? -0.721 17.826 1.638 1.00 97.75 188 GLU A C 1
ATOM 1470 O O . GLU A 1 188 ? -0.006 17.890 2.638 1.00 97.75 188 GLU A O 1
ATOM 1475 N N . LEU A 1 189 ? -1.053 16.659 1.074 1.00 98.19 189 LEU A N 1
ATOM 1476 C CA . LEU A 1 189 ? -0.582 15.387 1.615 1.00 98.19 189 LEU A CA 1
ATOM 1477 C C . LEU A 1 189 ? 0.935 15.240 1.471 1.00 98.19 189 LEU A C 1
ATOM 1479 O O . LEU A 1 189 ? 1.580 14.763 2.400 1.00 98.19 189 LEU A O 1
ATOM 1483 N N . ALA A 1 190 ? 1.521 15.659 0.348 1.00 98.25 190 ALA A N 1
ATOM 1484 C CA . ALA A 1 190 ? 2.967 15.620 0.149 1.00 98.25 190 ALA A CA 1
ATOM 1485 C C . ALA A 1 190 ? 3.693 16.478 1.197 1.00 98.25 190 ALA A C 1
ATOM 1487 O O . ALA A 1 190 ? 4.606 15.991 1.862 1.00 98.25 190 ALA A O 1
ATOM 1488 N N . GLU A 1 191 ? 3.226 17.710 1.423 1.00 98.25 191 GLU A N 1
ATOM 1489 C CA . GLU A 1 191 ? 3.764 18.576 2.477 1.00 98.25 191 GLU A CA 1
ATOM 1490 C C . GLU A 1 191 ? 3.603 17.959 3.870 1.00 98.25 191 GLU A C 1
ATOM 1492 O O . GLU A 1 191 ? 4.500 18.066 4.707 1.00 98.25 191 GLU A O 1
ATOM 1497 N N . ARG A 1 192 ? 2.468 17.305 4.127 1.00 98.00 192 ARG A N 1
ATOM 1498 C CA . ARG A 1 192 ? 2.202 16.632 5.397 1.00 98.00 192 ARG A CA 1
ATOM 1499 C C . ARG A 1 192 ? 3.134 15.442 5.613 1.00 98.00 192 ARG A C 1
ATOM 1501 O O . ARG A 1 192 ? 3.685 15.290 6.699 1.00 98.00 192 ARG A O 1
ATOM 1508 N N . ILE A 1 193 ? 3.368 14.637 4.578 1.00 98.25 193 ILE A N 1
ATOM 1509 C CA . ILE A 1 193 ? 4.334 13.536 4.618 1.00 98.25 193 ILE A CA 1
ATOM 1510 C C . ILE A 1 193 ? 5.732 14.082 4.929 1.00 98.25 193 ILE A C 1
ATOM 1512 O O . ILE A 1 193 ? 6.423 13.546 5.790 1.00 98.25 193 ILE A O 1
ATOM 1516 N N . GLU A 1 194 ? 6.153 15.165 4.283 1.00 97.69 194 GLU A N 1
ATOM 1517 C CA . GLU A 1 194 ? 7.476 15.748 4.523 1.00 97.69 194 GLU A CA 1
ATOM 1518 C C . GLU A 1 194 ? 7.621 16.355 5.924 1.00 97.69 194 GLU A C 1
ATOM 1520 O O . GLU A 1 194 ? 8.672 16.198 6.540 1.00 97.69 194 GLU A O 1
ATOM 1525 N N . LYS A 1 195 ? 6.585 17.021 6.448 1.00 97.50 195 LYS A N 1
ATOM 1526 C CA . LYS A 1 195 ? 6.644 17.737 7.735 1.00 97.50 195 LYS A CA 1
ATOM 1527 C C . LYS A 1 195 ? 6.357 16.841 8.939 1.00 97.50 195 LYS A C 1
ATOM 1529 O O . LYS A 1 195 ? 7.084 16.898 9.930 1.00 97.50 195 LYS A O 1
ATOM 1534 N N . GLU A 1 196 ? 5.298 16.041 8.876 1.00 97.25 196 GLU A N 1
ATOM 1535 C CA . GLU A 1 196 ? 4.827 15.234 10.007 1.00 97.25 196 GLU A CA 1
ATOM 1536 C C . GLU A 1 196 ? 5.452 13.842 10.008 1.00 97.25 196 GLU A C 1
ATOM 1538 O O . GLU A 1 196 ? 5.942 13.389 11.041 1.00 97.25 196 GLU A O 1
ATOM 1543 N N . PHE A 1 197 ? 5.454 13.162 8.858 1.00 97.56 197 PHE A N 1
ATOM 1544 C CA . PHE A 1 197 ? 5.971 11.798 8.779 1.00 97.56 197 PHE A CA 1
ATOM 1545 C C . PHE A 1 197 ? 7.501 11.750 8.689 1.00 97.56 197 PHE A C 1
ATOM 1547 O O . PHE A 1 197 ? 8.111 10.916 9.361 1.00 97.56 197 PHE A O 1
ATOM 1554 N N . GLN A 1 198 ? 8.106 12.643 7.897 1.00 97.44 198 GLN A N 1
ATOM 1555 C CA . GLN A 1 198 ? 9.551 12.742 7.651 1.00 97.44 198 GLN A CA 1
ATOM 1556 C C . GLN A 1 198 ? 10.160 11.385 7.236 1.00 97.44 198 GLN A C 1
ATOM 1558 O O . GLN A 1 198 ? 10.795 10.715 8.062 1.00 97.44 198 GLN A O 1
ATOM 1563 N N . PRO A 1 199 ? 9.954 10.951 5.971 1.00 95.50 199 PRO A N 1
ATOM 1564 C CA . PRO A 1 199 ? 10.486 9.683 5.490 1.00 95.50 199 PRO A CA 1
ATOM 1565 C C . PRO A 1 199 ? 12.009 9.626 5.616 1.00 95.50 199 PRO A C 1
ATOM 1567 O O . PRO A 1 199 ? 12.718 10.493 5.099 1.00 95.50 199 PRO A O 1
ATOM 1570 N N . ASP A 1 200 ? 12.521 8.562 6.225 1.00 94.69 200 ASP A N 1
ATOM 1571 C CA . ASP A 1 200 ? 13.956 8.304 6.278 1.00 94.69 200 ASP A CA 1
ATOM 1572 C C . ASP A 1 200 ? 14.411 7.562 5.015 1.00 94.69 200 ASP A C 1
ATOM 1574 O O . ASP A 1 200 ? 14.433 6.330 4.944 1.00 94.69 200 ASP A O 1
ATOM 1578 N N . ILE A 1 201 ? 14.784 8.334 3.992 1.00 90.25 201 ILE A N 1
ATOM 1579 C CA . ILE A 1 201 ? 15.220 7.793 2.698 1.00 90.25 201 ILE A CA 1
ATOM 1580 C C . ILE A 1 201 ? 16.470 6.910 2.809 1.00 90.25 201 ILE A C 1
ATOM 1582 O O . ILE A 1 201 ? 16.661 6.025 1.978 1.00 90.25 201 ILE A O 1
ATOM 1586 N N . THR A 1 202 ? 17.298 7.094 3.844 1.00 90.50 202 THR A N 1
ATOM 1587 C CA . THR A 1 202 ? 18.530 6.308 4.019 1.00 90.50 202 THR A CA 1
ATOM 1588 C C . THR A 1 202 ? 18.227 4.843 4.325 1.00 90.50 202 THR A C 1
ATOM 1590 O O . THR A 1 202 ? 18.997 3.953 3.967 1.00 90.50 202 THR A O 1
ATOM 1593 N N . LYS A 1 203 ? 17.053 4.570 4.906 1.00 91.06 203 LYS A N 1
ATOM 1594 C CA . LYS A 1 203 ? 16.560 3.214 5.169 1.00 91.06 203 LYS A CA 1
ATOM 1595 C C . LYS A 1 203 ? 15.975 2.532 3.934 1.00 91.06 203 LYS A C 1
ATOM 1597 O O . LYS A 1 203 ? 15.760 1.324 3.960 1.00 91.06 203 LYS A O 1
ATOM 1602 N N . LEU A 1 204 ? 15.722 3.282 2.862 1.00 86.06 204 LEU A N 1
ATOM 1603 C CA . LEU A 1 204 ? 15.083 2.809 1.630 1.00 86.06 204 LEU A CA 1
ATOM 1604 C C . LEU A 1 204 ? 16.058 2.719 0.445 1.00 86.06 204 LEU A C 1
ATOM 1606 O O . LEU A 1 204 ? 15.660 2.339 -0.653 1.00 86.06 204 LEU A O 1
ATOM 1610 N N . ASP A 1 205 ? 17.345 2.996 0.659 1.00 80.94 205 ASP A N 1
ATOM 1611 C CA . ASP A 1 205 ? 18.356 3.136 -0.403 1.00 80.94 205 ASP A CA 1
ATOM 1612 C C . ASP A 1 205 ? 18.834 1.800 -1.021 1.00 80.94 205 ASP A C 1
ATOM 1614 O O . ASP A 1 205 ? 19.885 1.690 -1.655 1.00 80.94 205 ASP A O 1
ATOM 1618 N N . TYR A 1 206 ? 18.051 0.733 -0.864 1.00 82.06 206 TYR A N 1
ATOM 1619 C CA . TYR A 1 206 ? 18.325 -0.544 -1.508 1.00 82.06 206 TYR A CA 1
ATOM 1620 C C . TYR A 1 206 ? 17.583 -0.641 -2.836 1.00 82.06 206 TYR A C 1
ATOM 1622 O O . TYR A 1 206 ? 16.389 -0.379 -2.934 1.00 82.06 206 TYR A O 1
ATOM 1630 N N . LYS A 1 207 ? 18.271 -1.107 -3.880 1.00 76.69 207 LYS A N 1
ATOM 1631 C CA . LYS A 1 207 ? 17.631 -1.468 -5.151 1.00 76.69 207 LYS A CA 1
ATOM 1632 C C . LYS A 1 207 ? 17.981 -2.889 -5.543 1.00 76.69 207 LYS A C 1
ATOM 1634 O O . LYS A 1 207 ? 19.152 -3.265 -5.630 1.00 76.69 207 LYS A O 1
ATOM 1639 N N . ARG A 1 208 ? 16.962 -3.688 -5.849 1.00 77.94 208 ARG A N 1
ATOM 1640 C CA . ARG A 1 208 ? 17.180 -5.003 -6.452 1.00 77.94 208 ARG A CA 1
ATOM 1641 C C . ARG A 1 208 ? 17.604 -4.834 -7.913 1.00 77.94 208 ARG A C 1
ATOM 1643 O O . ARG A 1 208 ? 16.839 -4.350 -8.741 1.00 77.94 208 ARG A O 1
ATOM 1650 N N . THR A 1 209 ? 18.823 -5.255 -8.238 1.00 73.94 209 THR A N 1
ATOM 1651 C CA . THR A 1 209 ? 19.385 -5.166 -9.600 1.00 73.94 209 THR A CA 1
ATOM 1652 C C . THR A 1 209 ? 19.004 -6.355 -10.481 1.00 73.94 209 THR A C 1
ATOM 1654 O O . THR A 1 209 ? 18.952 -6.242 -11.707 1.00 73.94 209 THR A O 1
ATOM 1657 N N . THR A 1 210 ? 18.687 -7.500 -9.876 1.00 65.44 210 THR A N 1
ATOM 1658 C CA . THR A 1 210 ? 18.239 -8.692 -10.591 1.00 65.44 210 THR A CA 1
ATOM 1659 C C . THR A 1 210 ? 16.757 -8.568 -10.930 1.00 65.44 210 THR A C 1
ATOM 1661 O O . THR A 1 210 ? 15.881 -8.701 -10.078 1.00 65.44 210 THR A O 1
ATOM 1664 N N . ARG A 1 211 ? 16.450 -8.305 -12.205 1.00 58.41 211 ARG A N 1
ATOM 1665 C CA . ARG A 1 211 ? 15.069 -8.393 -12.699 1.00 58.41 211 ARG A CA 1
ATOM 1666 C C . ARG A 1 211 ? 14.604 -9.845 -12.601 1.00 58.41 211 ARG A C 1
ATOM 1668 O O . ARG A 1 211 ? 15.282 -10.736 -13.112 1.00 58.41 211 ARG A O 1
ATOM 1675 N N . ALA A 1 212 ? 13.425 -10.079 -12.024 1.00 56.69 212 ALA A N 1
ATOM 1676 C CA . ALA A 1 212 ? 12.737 -11.353 -12.213 1.00 56.69 212 ALA A CA 1
ATOM 1677 C C . ALA A 1 212 ? 12.631 -11.686 -13.706 1.00 56.69 212 ALA A C 1
ATOM 1679 O O . ALA A 1 212 ? 12.466 -10.793 -14.544 1.00 56.69 212 ALA A O 1
ATOM 1680 N N . GLY A 1 213 ? 12.740 -12.978 -14.026 1.00 56.56 213 GLY A N 1
ATOM 1681 C CA . GLY A 1 213 ? 12.727 -13.472 -15.398 1.00 56.56 213 GLY A CA 1
ATOM 1682 C C . GLY A 1 213 ? 11.600 -12.839 -16.211 1.00 56.56 213 GLY A C 1
ATOM 1683 O O . GLY A 1 213 ? 10.439 -12.842 -15.790 1.00 56.56 213 GLY A O 1
ATOM 1684 N N . ARG A 1 214 ? 11.951 -12.279 -17.378 1.00 56.44 214 ARG A N 1
ATOM 1685 C CA . ARG A 1 214 ? 10.972 -11.749 -18.338 1.00 56.44 214 ARG A CA 1
ATOM 1686 C C . ARG A 1 214 ? 9.875 -12.791 -18.552 1.00 56.44 214 ARG A C 1
ATOM 1688 O O . ARG A 1 214 ? 10.156 -13.988 -18.655 1.00 56.44 214 ARG A O 1
ATOM 1695 N N . SER A 1 215 ? 8.624 -12.343 -18.644 1.00 59.09 215 SER A N 1
ATOM 1696 C CA . SER A 1 215 ? 7.558 -13.206 -19.146 1.00 59.09 215 SER A CA 1
ATOM 1697 C C . SER A 1 215 ? 8.014 -13.795 -20.483 1.00 59.09 215 SER A C 1
ATOM 1699 O O . SER A 1 215 ? 8.530 -13.076 -21.341 1.00 59.09 215 SER A O 1
ATOM 1701 N N . LYS A 1 216 ? 7.887 -15.122 -20.646 1.00 61.53 216 LYS A N 1
ATOM 1702 C CA . LYS A 1 216 ? 8.135 -15.757 -21.946 1.00 61.53 216 LYS A CA 1
ATOM 1703 C C . LYS A 1 216 ? 7.296 -15.002 -22.975 1.00 61.53 216 LYS A C 1
ATOM 1705 O O . LYS A 1 216 ? 6.099 -14.812 -22.753 1.00 61.53 216 LYS A O 1
ATOM 1710 N N . ALA A 1 217 ? 7.928 -14.545 -24.055 1.00 68.12 217 ALA A N 1
ATOM 1711 C CA . ALA A 1 217 ? 7.209 -13.906 -25.144 1.00 68.12 217 ALA A CA 1
ATOM 1712 C C . ALA A 1 217 ? 6.064 -14.832 -25.578 1.00 68.12 217 ALA A C 1
ATOM 1714 O O . ALA A 1 217 ? 6.268 -16.040 -25.738 1.00 68.12 217 ALA A O 1
ATOM 1715 N N . LYS A 1 218 ? 4.852 -14.283 -25.718 1.00 76.56 218 LYS A N 1
ATOM 1716 C CA . LYS A 1 218 ? 3.739 -15.045 -26.290 1.00 76.56 218 LYS A CA 1
ATOM 1717 C C . LYS A 1 218 ? 4.167 -15.490 -27.686 1.00 76.56 218 LYS A C 1
ATOM 1719 O O . LYS A 1 218 ? 4.644 -14.663 -28.462 1.00 76.56 218 LYS A O 1
ATOM 1724 N N . LYS A 1 219 ? 4.018 -16.780 -27.988 1.00 78.25 219 LYS A N 1
ATOM 1725 C CA . LYS A 1 219 ? 4.311 -17.295 -29.326 1.00 78.25 219 LYS A CA 1
ATOM 1726 C C . LYS A 1 219 ? 3.297 -16.700 -30.297 1.00 78.25 219 LYS A C 1
ATOM 1728 O O . LYS A 1 219 ? 2.097 -16.696 -30.018 1.00 78.25 219 LYS A O 1
ATOM 1733 N N . GLU A 1 220 ? 3.795 -16.164 -31.399 1.00 86.00 220 GLU A N 1
ATOM 1734 C CA . GLU A 1 220 ? 2.959 -15.831 -32.540 1.00 86.00 220 GLU A CA 1
ATOM 1735 C C . GLU A 1 220 ? 2.627 -17.133 -33.265 1.00 86.00 220 GLU A C 1
ATOM 1737 O O . GLU A 1 220 ? 3.517 -17.930 -33.559 1.00 86.00 220 GLU A O 1
ATOM 1742 N N . ARG A 1 221 ? 1.337 -17.377 -33.469 1.00 85.94 221 ARG A N 1
ATOM 1743 C CA . ARG A 1 221 ? 0.822 -18.541 -34.185 1.00 85.94 221 ARG A CA 1
ATOM 1744 C C . ARG A 1 221 ? 0.152 -18.051 -35.458 1.00 85.94 221 ARG A C 1
ATOM 1746 O O . ARG A 1 221 ? -0.611 -17.081 -35.411 1.00 85.94 221 ARG A O 1
ATOM 1753 N N . ARG A 1 222 ? 0.448 -18.711 -36.575 1.00 88.56 222 ARG A N 1
ATOM 1754 C CA . ARG A 1 222 ? -0.112 -18.409 -37.892 1.00 88.56 222 ARG A CA 1
ATOM 1755 C C . ARG A 1 222 ? -1.285 -19.345 -38.155 1.00 88.56 222 ARG A C 1
ATOM 1757 O O . ARG A 1 222 ? -1.167 -20.551 -37.974 1.00 88.56 222 ARG A O 1
ATOM 1764 N N . PHE A 1 223 ? -2.402 -18.792 -38.603 1.00 88.19 223 PHE A N 1
ATOM 1765 C CA . PHE A 1 223 ? -3.603 -19.544 -38.940 1.00 88.19 223 PHE A CA 1
ATOM 1766 C C . PHE A 1 223 ? -3.997 -19.284 -40.387 1.00 88.19 223 PHE A C 1
ATOM 1768 O O . PHE A 1 223 ? -4.000 -18.141 -40.844 1.00 88.19 223 PHE A O 1
ATOM 1775 N N . ILE A 1 224 ? -4.359 -20.348 -41.096 1.00 89.06 224 ILE A N 1
ATOM 1776 C CA . ILE A 1 224 ? -4.810 -20.305 -42.489 1.00 89.06 224 ILE A CA 1
ATOM 1777 C C . ILE A 1 224 ? -6.127 -21.068 -42.625 1.00 89.06 224 ILE A C 1
ATOM 1779 O O . ILE A 1 224 ? -6.345 -22.068 -41.944 1.00 89.06 224 ILE A O 1
ATOM 1783 N N . CYS A 1 225 ? -7.019 -20.608 -43.496 1.00 87.81 225 CYS A N 1
ATOM 1784 C CA . CYS A 1 225 ? -8.261 -21.314 -43.842 1.00 87.81 225 CYS A CA 1
ATOM 1785 C C . CYS A 1 225 ? -8.228 -21.882 -45.276 1.00 87.81 225 CYS A C 1
ATOM 1787 O O . CYS A 1 225 ? -8.866 -22.897 -45.558 1.00 87.81 225 CYS A O 1
ATOM 1789 N N . SER A 1 226 ? -7.466 -21.256 -46.177 1.00 84.12 226 SER A N 1
ATOM 1790 C CA . SER A 1 226 ? -7.149 -21.727 -47.530 1.00 84.12 226 SER A CA 1
ATOM 1791 C C . SER A 1 226 ? -5.908 -20.992 -48.056 1.00 84.12 226 SER A C 1
ATOM 1793 O O . SER A 1 226 ? -5.507 -19.999 -47.452 1.00 84.12 226 SER A O 1
ATOM 1795 N N . GLU A 1 227 ? -5.306 -21.465 -49.150 1.00 82.75 227 GLU A N 1
ATOM 1796 C CA . GLU A 1 227 ? -4.139 -20.811 -49.777 1.00 82.75 227 GLU A CA 1
ATOM 1797 C C . GLU A 1 227 ? -4.483 -19.467 -50.432 1.00 82.75 227 GLU A C 1
ATOM 1799 O O . GLU A 1 227 ? -3.624 -18.605 -50.571 1.00 82.75 227 GLU A O 1
ATOM 1804 N N . GLU A 1 228 ? -5.756 -19.267 -50.767 1.00 85.44 228 GLU A N 1
ATOM 1805 C CA . GLU A 1 228 ? -6.272 -18.048 -51.395 1.00 85.44 228 GLU A CA 1
ATOM 1806 C C . GLU A 1 228 ? -6.659 -16.971 -50.369 1.00 85.44 228 GLU A C 1
ATOM 1808 O O . GLU A 1 228 ? -6.939 -15.829 -50.726 1.00 85.44 228 GLU A O 1
ATOM 1813 N N . CYS A 1 229 ? -6.701 -17.317 -49.079 1.00 85.88 229 CYS A N 1
ATOM 1814 C CA . CYS A 1 229 ? -7.066 -16.388 -48.015 1.00 85.88 229 CYS A CA 1
ATOM 1815 C C . CYS A 1 229 ? -5.834 -15.885 -47.262 1.00 85.88 229 CYS A C 1
ATOM 1817 O O . CYS A 1 229 ? -4.887 -16.630 -47.002 1.00 85.88 229 CYS A O 1
ATOM 1819 N N . ALA A 1 230 ? -5.891 -14.627 -46.823 1.00 86.19 230 ALA A N 1
ATOM 1820 C CA . ALA A 1 230 ? -4.833 -14.044 -46.014 1.00 86.19 230 ALA A CA 1
ATOM 1821 C C . ALA A 1 230 ? -4.654 -14.807 -44.679 1.00 86.19 230 ALA A C 1
ATOM 1823 O O . ALA A 1 230 ? -5.645 -15.145 -44.020 1.00 86.19 230 ALA A O 1
ATOM 1824 N N . PRO A 1 231 ? -3.405 -15.072 -44.254 1.00 88.00 231 PRO A N 1
ATOM 1825 C CA . PRO A 1 231 ? -3.132 -15.675 -42.957 1.00 88.00 231 PRO A CA 1
ATOM 1826 C C . PRO A 1 231 ? -3.472 -14.715 -41.811 1.00 88.00 231 PRO A C 1
ATOM 1828 O O . PRO A 1 231 ? -3.264 -13.505 -41.906 1.00 88.00 231 PRO A O 1
ATOM 1831 N N . VAL A 1 232 ? -3.924 -15.274 -40.691 1.00 87.12 232 VAL A N 1
ATOM 1832 C CA . VAL A 1 232 ? -4.185 -14.541 -39.446 1.00 87.12 232 VAL A CA 1
ATOM 1833 C C . VAL A 1 232 ? -3.110 -14.886 -38.423 1.00 87.12 232 VAL A C 1
ATOM 1835 O O . VAL A 1 232 ? -2.792 -16.056 -38.216 1.00 87.12 232 VAL A O 1
ATOM 1838 N N . TYR A 1 233 ? -2.567 -13.873 -37.753 1.00 87.94 233 TYR A N 1
ATOM 1839 C CA . TYR A 1 233 ? -1.527 -14.035 -36.738 1.00 87.94 233 TYR A CA 1
ATOM 1840 C C . TYR A 1 233 ? -2.090 -13.722 -35.357 1.00 87.94 233 TYR A C 1
ATOM 1842 O O . TYR A 1 233 ? -2.655 -12.651 -35.136 1.00 87.94 233 TYR A O 1
ATOM 1850 N N . ILE A 1 234 ? -1.934 -14.652 -34.415 1.00 84.50 234 ILE A N 1
ATOM 1851 C CA . ILE A 1 234 ? -2.440 -14.493 -33.048 1.00 84.50 234 ILE A CA 1
ATOM 1852 C C . ILE A 1 234 ? -1.313 -14.761 -32.054 1.00 84.50 234 ILE A C 1
ATOM 1854 O O . ILE A 1 234 ? -0.679 -15.816 -32.071 1.00 84.50 234 ILE A O 1
ATOM 1858 N N . LYS A 1 235 ? -1.079 -13.808 -31.146 1.00 83.19 235 LYS A N 1
ATOM 1859 C CA . LYS A 1 235 ? -0.098 -13.931 -30.058 1.00 83.19 235 LYS A CA 1
ATOM 1860 C C . LYS A 1 235 ? -0.757 -14.502 -28.810 1.00 83.19 235 LYS A C 1
ATOM 1862 O O . LYS A 1 235 ? -1.476 -13.802 -28.096 1.00 83.19 235 LYS A O 1
ATOM 1867 N N . THR A 1 236 ? -0.493 -15.770 -28.523 1.00 74.44 236 THR A N 1
ATOM 1868 C CA . THR A 1 236 ? -1.189 -16.509 -27.460 1.00 74.44 236 THR A CA 1
ATOM 1869 C C . THR A 1 236 ? -0.381 -17.706 -26.964 1.00 74.44 236 THR A C 1
ATOM 1871 O O . THR A 1 236 ? 0.333 -18.379 -27.709 1.00 74.44 236 THR A O 1
ATOM 1874 N N . ASP A 1 237 ? -0.486 -17.968 -25.670 1.00 71.88 237 ASP A N 1
ATOM 1875 C CA . ASP A 1 237 ? 0.066 -19.140 -24.996 1.00 71.88 237 ASP A CA 1
ATOM 1876 C C . ASP A 1 237 ? -0.923 -20.316 -24.955 1.00 71.88 237 ASP A C 1
ATOM 1878 O O . ASP A 1 237 ? -0.501 -21.472 -24.912 1.00 71.88 237 ASP A O 1
ATOM 1882 N N . LYS A 1 238 ? -2.227 -20.038 -25.047 1.00 72.25 238 LYS A N 1
ATOM 1883 C CA . LYS A 1 238 ? -3.293 -21.045 -25.112 1.00 72.25 238 LYS A CA 1
ATOM 1884 C C . LYS A 1 238 ? -3.428 -21.620 -26.522 1.00 72.25 238 LYS A C 1
ATOM 1886 O O . LYS A 1 238 ? -3.172 -20.933 -27.510 1.00 72.25 238 LYS A O 1
ATOM 1891 N N . LYS A 1 239 ? -3.879 -22.874 -26.627 1.00 65.81 239 LYS A N 1
ATOM 1892 C CA . LYS A 1 239 ? -4.303 -23.460 -27.906 1.00 65.81 239 LYS A CA 1
ATOM 1893 C C . LYS A 1 239 ? -5.540 -22.681 -28.368 1.00 65.81 239 LYS A C 1
ATOM 1895 O O . LYS A 1 239 ? -6.560 -22.711 -27.683 1.00 65.81 239 LYS A O 1
ATOM 1900 N N . VAL A 1 240 ? -5.412 -21.890 -29.434 1.00 63.25 240 VAL A N 1
ATOM 1901 C CA . VAL A 1 240 ? -6.524 -21.052 -29.905 1.00 63.25 240 VAL A CA 1
ATOM 1902 C C . VAL A 1 240 ? -7.568 -21.922 -30.580 1.00 63.25 240 VAL A C 1
ATOM 1904 O O . VAL A 1 240 ? -7.259 -22.899 -31.257 1.00 63.25 240 VAL A O 1
ATOM 1907 N N . PHE A 1 241 ? -8.803 -21.529 -30.319 1.00 64.00 241 PHE A N 1
ATOM 1908 C CA . PHE A 1 241 ? -10.064 -22.109 -30.733 1.00 64.00 241 PHE A CA 1
ATOM 1909 C C . PHE A 1 241 ? -10.356 -21.952 -32.236 1.00 64.00 241 PHE A C 1
ATOM 1911 O O . PHE A 1 241 ? -9.832 -21.059 -32.902 1.00 64.00 241 PHE A O 1
ATOM 1918 N N . GLY A 1 242 ? -11.233 -22.831 -32.734 1.00 69.69 242 GLY A N 1
ATOM 1919 C CA . GLY A 1 242 ? -11.728 -22.859 -34.104 1.00 69.69 242 GLY A CA 1
ATOM 1920 C C . GLY A 1 242 ? -12.679 -21.706 -34.421 1.00 69.69 242 GLY A C 1
ATOM 1921 O O . GLY A 1 242 ? -13.668 -21.482 -33.736 1.00 69.69 242 GLY A O 1
ATOM 1922 N N . GLY A 1 243 ? -12.397 -21.001 -35.509 1.00 75.56 243 GLY A N 1
ATOM 1923 C CA . GLY A 1 243 ? -13.269 -19.984 -36.090 1.00 75.56 243 GLY A CA 1
ATOM 1924 C C . GLY A 1 243 ? -13.374 -20.188 -37.594 1.00 75.56 243 GLY A C 1
ATOM 1925 O O . GLY A 1 243 ? -12.493 -20.802 -38.200 1.00 75.56 243 GLY A O 1
ATOM 1926 N N . LYS A 1 244 ? -14.447 -19.678 -38.200 1.00 87.31 244 LYS A N 1
ATOM 1927 C CA . LYS A 1 244 ? -14.637 -19.708 -39.653 1.00 87.31 244 LYS A CA 1
ATOM 1928 C C . LYS A 1 244 ? -14.149 -18.409 -40.277 1.00 87.31 244 LYS A C 1
ATOM 1930 O O . LYS A 1 244 ? -14.410 -17.325 -39.762 1.00 87.31 244 LYS A O 1
ATOM 1935 N N . CYS A 1 245 ? -13.450 -18.520 -41.396 1.00 87.38 245 CYS A N 1
ATOM 1936 C CA . CYS A 1 245 ? -13.127 -17.376 -42.228 1.00 87.38 245 CYS A CA 1
ATOM 1937 C C . CYS A 1 245 ? -14.418 -16.781 -42.796 1.00 87.38 245 CYS A C 1
ATOM 1939 O O . CYS A 1 245 ? -15.220 -17.505 -43.378 1.00 87.38 245 CYS A O 1
ATOM 1941 N N . HIS A 1 246 ? -14.612 -15.471 -42.654 1.00 86.50 246 HIS A N 1
ATOM 1942 C CA . HIS A 1 246 ? -15.787 -14.796 -43.206 1.00 86.50 246 HIS A CA 1
ATOM 1943 C C . HIS A 1 246 ? -15.818 -14.835 -44.743 1.00 86.50 246 HIS A C 1
ATOM 1945 O O . HIS A 1 246 ? -16.891 -14.903 -45.328 1.00 86.50 246 HIS A O 1
ATOM 1951 N N . GLN A 1 247 ? -14.648 -14.856 -45.390 1.00 86.25 247 GLN A N 1
ATOM 1952 C CA . GLN A 1 247 ? -14.538 -14.829 -46.847 1.00 86.25 247 GLN A CA 1
ATOM 1953 C C . GLN A 1 247 ? -14.818 -16.193 -47.492 1.00 86.25 247 GLN A C 1
ATOM 1955 O O . GLN A 1 247 ? -15.550 -16.264 -48.471 1.00 86.25 247 GLN A O 1
ATOM 1960 N N . CYS A 1 248 ? -14.258 -17.283 -46.951 1.00 89.00 248 CYS A N 1
ATOM 1961 C CA . CYS A 1 248 ? -14.392 -18.619 -47.552 1.00 89.00 248 CYS A CA 1
ATOM 1962 C C . CYS A 1 248 ? -15.231 -19.610 -46.729 1.00 89.00 248 CYS A C 1
ATOM 1964 O O . CYS A 1 248 ? -15.393 -20.762 -47.127 1.00 89.00 248 CYS A O 1
ATOM 1966 N N . GLY A 1 249 ? -15.715 -19.219 -45.548 1.00 87.12 249 GLY A N 1
ATOM 1967 C CA . GLY A 1 249 ? -16.540 -20.052 -44.665 1.00 87.12 249 GLY A CA 1
ATOM 1968 C C . GLY A 1 249 ? -15.826 -21.247 -44.015 1.00 87.12 249 GLY A C 1
ATOM 1969 O O . GLY A 1 249 ? -16.425 -21.935 -43.185 1.00 87.12 249 GLY A O 1
ATOM 1970 N N . ARG A 1 250 ? -14.558 -21.515 -44.361 1.00 89.12 250 ARG A N 1
ATOM 1971 C CA . ARG A 1 250 ? -13.778 -22.650 -43.842 1.00 89.12 250 ARG A CA 1
ATOM 1972 C C . ARG A 1 250 ? -13.211 -22.365 -42.458 1.00 89.12 250 ARG A C 1
ATOM 1974 O O . ARG A 1 250 ? -12.928 -21.219 -42.112 1.00 89.12 250 ARG A O 1
ATOM 1981 N N . ASN A 1 251 ? -12.996 -23.428 -41.688 1.00 90.12 251 ASN A N 1
ATOM 1982 C CA . ASN A 1 251 ? -12.349 -23.337 -40.384 1.00 90.12 251 ASN A CA 1
ATOM 1983 C C . ASN A 1 251 ? -10.865 -22.973 -40.541 1.00 90.12 251 ASN A C 1
ATOM 1985 O O . ASN A 1 251 ? -10.166 -23.545 -41.379 1.00 90.12 251 ASN A O 1
ATOM 1989 N N . TYR A 1 252 ? -10.380 -22.059 -39.705 1.00 87.12 252 TYR A N 1
ATOM 1990 C CA . TYR A 1 252 ? -8.950 -21.806 -39.568 1.00 87.12 252 TYR A CA 1
ATOM 1991 C C . TYR A 1 252 ? -8.246 -23.017 -38.946 1.00 87.12 252 TYR A C 1
ATOM 1993 O O . TYR A 1 252 ? -8.727 -23.593 -37.967 1.00 87.12 252 TYR A O 1
ATOM 2001 N N . ARG A 1 253 ? -7.082 -23.367 -39.496 1.00 86.50 253 ARG A N 1
ATOM 2002 C CA . ARG A 1 253 ? -6.127 -24.323 -38.924 1.00 86.50 253 ARG A CA 1
ATOM 2003 C C . ARG A 1 253 ? -4.797 -23.629 -38.660 1.00 86.50 253 ARG A C 1
ATOM 2005 O O . ARG A 1 253 ? -4.439 -22.692 -39.372 1.00 86.50 253 ARG A O 1
ATOM 2012 N N . GLU A 1 254 ? -4.093 -24.074 -37.628 1.00 86.19 254 GLU A N 1
ATOM 2013 C CA . GLU A 1 254 ? -2.731 -23.613 -37.349 1.00 86.19 254 GLU A CA 1
ATOM 2014 C C . GLU A 1 254 ? -1.802 -24.127 -38.462 1.00 86.19 254 GLU A C 1
ATOM 2016 O O . GLU A 1 254 ? -1.913 -25.291 -38.857 1.00 86.19 254 GLU A O 1
ATOM 2021 N N . ALA A 1 255 ? -0.980 -23.232 -39.013 1.00 80.12 255 ALA A N 1
ATOM 2022 C CA . ALA A 1 255 ? -0.023 -23.499 -40.086 1.00 80.12 255 ALA A CA 1
ATOM 2023 C C . ALA A 1 255 ? 1.386 -23.716 -39.533 1.00 80.12 255 ALA A C 1
ATOM 2025 O O . ALA A 1 255 ? 1.751 -22.996 -38.573 1.00 80.12 255 ALA A O 1
#

Secondary structure (DSSP, 8-state):
----------PPPPPPPPPPPPPPPP-TT---SHHHHHHHHHHHHHHHHHHHHHHHHTT---TTT-S------SPEEEEEE--TT-TT-SEEEPPPBTTBSSEEE-TT--EEEEEEEEGGGTTS-HHHHHHHHHHHHHHHHHHHTT---B-TTS-B-HHHHHHHHHTTEEEEEPTTSSSEEEEEE-HHHHHHIIIII---GGGG-----SPPPPPPPPPEEEEES-TTSPPEEEE-SS-PPP-B-TTT-PBPEE-

Foldseek 3Di:
DDDDDDDDDDDDDDDDPDPDDDPDDDPPPDDDLVLVQVLLVLLLVVLLVLLQVLCVVVVDAQPPPRHSFSFDPAAEDEEEDACAADPPPFKEKDPQDDVRGAPDADPVGRRHHYIYGHLQPLLDDQQASSQVSNLRRLVRRCVRSVHDQADPVRAGAPSSCVSSVSSQKDWDPDPPPDGTDDIHHHPVRSVCCCPPVNRPSVSSNGHDPDHRDDDDFQDWWWKDQDPPDDIDIDRHPDDDDWDADPVPRGIIDTD

pLDDT: mean 82.75, std 13.44, range [43.03, 98.25]

Sequence (255 aa):
MTTTKTKATKAKAAPKPKAKALPEPVFDNIASLAPAHDEIVRMIRFAYILVEEATDLHNIKHHVTGERVLEDKRRVVPTIQTKGKRSRCYAWFSDPQAGQPHGWESREGESLQEMAFSAEDLHCPGVEMTTRAIHEVVHKWCKALGVKDTALSGRHNMDYAKYARYLGLDVAPATDSYGHGYTSASKELAERIEKEFQPDITKLDYKRTTRAGRSKAKKERRFICSEECAPVYIKTDKKVFGGKCHQCGRNYREA